Protein AF-A0A8H6YJ71-F1 (afdb_monomer)

Foldseek 3Di:
DFDDDPNDGDDPPVVVVPFLEEEPPPDDDPDQDPDQDGARQEYEDDDPCLQVVAPRVLVVLLSYLYQAYEYACQNRCVPPDLVVNQSSLQNHQAYEHEPNCPDDPCLLVVLQSVLSNNRHAHYEYEDCLPSLQSNVVRNVNHQAYEYEDCDDPDLVSLLVRPDLRAAYEHADPVRVVVLVVCVSVVHCHPVVVSNVVSVCLVVVVDPSSHRYDDPVPPDD

Structure (mmCIF, N/CA/C/O backbone):
data_AF-A0A8H6YJ71-F1
#
_entry.id   AF-A0A8H6YJ71-F1
#
loop_
_atom_site.group_PDB
_atom_site.id
_atom_site.type_symbol
_atom_site.label_atom_id
_atom_site.label_alt_id
_atom_site.label_comp_id
_atom_site.label_asym_id
_atom_site.label_entity_id
_atom_site.label_seq_id
_atom_site.pdbx_PDB_ins_code
_atom_site.Cartn_x
_atom_site.Cartn_y
_atom_site.Cartn_z
_atom_site.occupancy
_atom_site.B_iso_or_equiv
_atom_site.auth_seq_id
_atom_site.auth_comp_id
_atom_site.auth_asym_id
_atom_site.auth_atom_id
_atom_site.pdbx_PDB_model_num
ATOM 1 N N . MET A 1 1 ? 28.271 11.663 9.842 1.00 25.70 1 MET A N 1
ATOM 2 C CA . MET A 1 1 ? 28.088 12.860 8.997 1.00 25.70 1 MET A CA 1
ATOM 3 C C . MET A 1 1 ? 27.908 12.362 7.566 1.00 25.70 1 MET A C 1
ATOM 5 O O . MET A 1 1 ? 28.867 11.858 6.999 1.00 25.70 1 MET A O 1
ATOM 9 N N . LEU A 1 2 ? 26.671 12.328 7.059 1.00 27.52 2 LEU A N 1
ATOM 10 C CA . LEU A 1 2 ? 26.360 11.865 5.698 1.00 27.52 2 LEU A CA 1
ATOM 11 C C . LEU A 1 2 ? 26.712 12.990 4.715 1.00 27.52 2 LEU A C 1
ATOM 13 O O . LEU A 1 2 ? 26.262 14.117 4.909 1.00 27.52 2 LEU A O 1
ATOM 17 N N . GLN A 1 3 ? 27.534 12.711 3.701 1.00 23.78 3 GLN A N 1
ATOM 18 C CA . GLN A 1 3 ? 27.766 13.662 2.612 1.00 23.78 3 GLN A CA 1
ATOM 19 C C . GLN A 1 3 ? 26.580 13.613 1.646 1.00 23.78 3 GLN A C 1
ATOM 21 O O . GLN A 1 3 ? 26.236 12.557 1.117 1.00 23.78 3 GLN A O 1
ATOM 26 N N . LEU A 1 4 ? 25.962 14.771 1.429 1.00 26.05 4 LEU A N 1
ATOM 27 C CA . LEU A 1 4 ? 24.937 14.979 0.415 1.00 26.05 4 LEU A CA 1
ATOM 28 C C . LEU A 1 4 ? 25.633 15.428 -0.873 1.00 26.05 4 LEU A C 1
ATOM 30 O O . LEU A 1 4 ? 26.350 16.427 -0.862 1.00 26.05 4 LEU A O 1
ATOM 34 N N . SER A 1 5 ? 25.398 14.736 -1.988 1.00 28.61 5 SER A N 1
ATOM 35 C CA . SER A 1 5 ? 25.640 15.310 -3.316 1.00 28.61 5 SER A CA 1
ATOM 36 C C . SER A 1 5 ? 24.280 15.533 -3.969 1.00 28.61 5 SER A C 1
ATOM 38 O O . SER A 1 5 ? 23.509 14.584 -4.103 1.00 28.61 5 SER A O 1
ATOM 40 N N . ASN A 1 6 ? 23.967 16.777 -4.339 1.00 36.31 6 ASN A N 1
ATOM 41 C CA . ASN A 1 6 ? 22.684 17.184 -4.935 1.00 36.31 6 ASN A CA 1
ATOM 42 C C . ASN A 1 6 ? 21.438 16.934 -4.060 1.00 36.31 6 ASN A C 1
ATOM 44 O O . ASN A 1 6 ? 20.356 16.710 -4.590 1.00 36.31 6 ASN A O 1
ATOM 48 N N . GLY A 1 7 ? 21.578 16.959 -2.731 1.00 34.81 7 GLY A N 1
ATOM 49 C CA . GLY A 1 7 ? 20.443 16.799 -1.811 1.00 34.81 7 GLY A CA 1
ATOM 50 C C . GLY A 1 7 ? 19.934 15.364 -1.648 1.00 34.81 7 GLY A C 1
ATOM 51 O O . GLY A 1 7 ? 19.007 15.149 -0.880 1.00 34.81 7 GLY A O 1
ATOM 52 N N . VAL A 1 8 ? 20.558 14.375 -2.298 1.00 37.12 8 VAL A N 1
ATOM 53 C CA . VAL A 1 8 ? 20.204 12.958 -2.132 1.00 37.12 8 VAL A CA 1
ATOM 54 C C . VAL A 1 8 ? 21.264 12.265 -1.265 1.00 37.12 8 VAL A C 1
ATOM 56 O O . VAL A 1 8 ? 22.460 12.376 -1.566 1.00 37.12 8 VAL A O 1
ATOM 59 N N . PRO A 1 9 ? 20.876 11.560 -0.186 1.00 36.50 9 PRO A N 1
ATOM 60 C CA . PRO A 1 9 ? 21.818 10.796 0.618 1.00 36.50 9 PRO A CA 1
ATOM 61 C C . PRO A 1 9 ? 22.393 9.632 -0.196 1.00 36.50 9 PRO A C 1
ATOM 63 O O . PRO A 1 9 ? 21.675 8.727 -0.610 1.00 36.50 9 PRO A O 1
ATOM 66 N N . ILE A 1 10 ? 23.710 9.642 -0.414 1.00 43.19 10 ILE A N 1
ATOM 67 C CA . ILE A 1 10 ? 24.422 8.504 -1.003 1.00 43.19 10 ILE A CA 1
ATOM 68 C C . ILE A 1 10 ? 24.617 7.452 0.090 1.00 43.19 10 ILE A C 1
ATOM 70 O O . ILE A 1 10 ? 25.272 7.715 1.101 1.00 43.19 10 ILE A O 1
ATOM 74 N N . VAL A 1 11 ? 24.101 6.241 -0.129 1.00 44.03 11 VAL A N 1
ATOM 75 C CA . VAL A 1 11 ? 24.472 5.072 0.676 1.00 44.03 11 VAL A CA 1
ATOM 76 C C . VAL A 1 11 ? 25.889 4.640 0.263 1.00 44.03 11 VAL A C 1
ATOM 78 O O . VAL A 1 11 ? 26.107 4.335 -0.912 1.00 44.03 11 VAL A O 1
ATOM 81 N N . PRO A 1 12 ? 26.880 4.616 1.175 1.00 41.06 12 PRO A N 1
ATOM 82 C CA . PRO A 1 12 ? 28.236 4.189 0.842 1.00 41.06 12 PRO A CA 1
ATOM 83 C C . PRO A 1 12 ? 28.254 2.762 0.278 1.00 41.06 12 PRO A C 1
ATOM 85 O O . PRO A 1 12 ? 27.714 1.840 0.890 1.00 41.06 12 PRO A O 1
ATOM 88 N N . GLY A 1 13 ? 28.938 2.566 -0.854 1.00 41.22 13 GLY A N 1
ATOM 89 C CA . GLY A 1 13 ? 28.997 1.289 -1.583 1.00 41.22 13 GLY A CA 1
ATOM 90 C C . GLY A 1 13 ? 29.538 0.085 -0.794 1.00 41.22 13 GLY A C 1
ATOM 91 O O . GLY A 1 13 ? 29.354 -1.048 -1.226 1.00 41.22 13 GLY A O 1
ATOM 92 N N . ASN A 1 14 ? 30.135 0.300 0.383 1.00 37.16 14 ASN A N 1
ATOM 93 C CA . ASN A 1 14 ? 30.633 -0.768 1.257 1.00 37.16 14 ASN A CA 1
ATOM 94 C C . ASN A 1 14 ? 29.574 -1.362 2.210 1.00 37.16 14 ASN A C 1
ATOM 96 O O . ASN A 1 14 ? 29.889 -2.301 2.929 1.00 37.16 14 ASN A O 1
ATOM 100 N N . LEU A 1 15 ? 28.327 -0.870 2.218 1.00 41.62 15 LEU A N 1
ATOM 101 C CA . LEU A 1 15 ? 27.232 -1.468 3.009 1.00 41.62 15 LEU A CA 1
ATOM 102 C C . LEU A 1 15 ? 26.474 -2.586 2.264 1.00 41.62 15 LEU A C 1
ATOM 104 O O . LEU A 1 15 ? 25.680 -3.305 2.865 1.00 41.62 15 LEU A O 1
ATOM 108 N N . ALA A 1 16 ? 26.724 -2.774 0.965 1.00 46.72 16 ALA A N 1
ATOM 109 C CA . ALA A 1 16 ? 25.993 -3.725 0.120 1.00 46.72 16 ALA A CA 1
ATOM 110 C C . ALA A 1 16 ? 26.415 -5.203 0.292 1.00 46.72 16 ALA A C 1
ATOM 112 O O . ALA A 1 16 ? 25.777 -6.098 -0.271 1.00 46.72 16 ALA A O 1
ATOM 113 N N . SER A 1 17 ? 27.495 -5.498 1.026 1.00 44.03 17 SER A N 1
ATOM 114 C CA . SER A 1 17 ? 27.927 -6.885 1.261 1.00 44.03 17 SER A CA 1
ATOM 115 C C . SER A 1 17 ? 27.157 -7.581 2.385 1.00 44.03 17 SER A C 1
ATOM 117 O O . SER A 1 17 ? 27.069 -8.804 2.354 1.00 44.03 17 SER A O 1
ATOM 119 N N . GLU A 1 18 ? 26.559 -6.828 3.315 1.00 46.88 18 GLU A N 1
ATOM 120 C CA . GLU A 1 18 ? 25.754 -7.362 4.430 1.00 46.88 18 GLU A CA 1
ATOM 121 C C . GLU A 1 18 ? 24.272 -6.948 4.376 1.00 46.88 18 GLU A C 1
ATOM 123 O O . GLU A 1 18 ? 23.434 -7.547 5.048 1.00 46.88 18 GLU A O 1
ATOM 128 N N . ALA A 1 19 ? 23.910 -5.948 3.567 1.00 52.84 19 ALA A N 1
ATOM 129 C CA . ALA A 1 19 ? 22.540 -5.450 3.511 1.00 52.84 19 ALA A CA 1
ATOM 130 C C . ALA A 1 19 ? 21.646 -6.267 2.554 1.00 52.84 19 ALA A C 1
ATOM 132 O O . ALA A 1 19 ? 21.927 -6.379 1.360 1.00 52.84 19 ALA A O 1
ATOM 133 N N . ASN A 1 20 ? 20.497 -6.747 3.051 1.00 62.25 20 ASN A N 1
ATOM 134 C CA . ASN A 1 20 ? 19.394 -7.332 2.262 1.00 62.25 20 ASN A CA 1
ATOM 135 C C . ASN A 1 20 ? 18.592 -6.253 1.504 1.00 62.25 20 ASN A C 1
ATOM 137 O O . ASN A 1 20 ? 17.359 -6.279 1.467 1.00 62.25 20 ASN A O 1
ATOM 141 N N . PHE A 1 21 ? 19.279 -5.264 0.945 1.00 64.75 21 PHE A N 1
ATOM 142 C CA . PHE A 1 21 ? 18.681 -4.048 0.418 1.00 64.75 21 PHE A CA 1
ATOM 143 C C . PHE A 1 21 ? 19.318 -3.655 -0.919 1.00 64.75 21 PHE A C 1
ATOM 145 O O . PHE A 1 21 ? 20.537 -3.731 -1.077 1.00 64.75 21 PHE A O 1
ATOM 152 N N . LEU A 1 22 ? 18.484 -3.239 -1.875 1.00 69.12 22 LEU A N 1
ATOM 153 C CA . LEU A 1 22 ? 18.913 -2.749 -3.181 1.00 69.12 22 LEU A CA 1
ATOM 154 C C . LEU A 1 22 ? 18.252 -1.397 -3.478 1.00 69.12 22 LEU A C 1
ATOM 156 O O . LEU A 1 22 ? 17.044 -1.329 -3.715 1.00 69.12 22 LEU A O 1
ATOM 160 N N . ASP A 1 23 ? 19.064 -0.340 -3.506 1.00 67.25 23 ASP A N 1
ATOM 161 C CA . ASP A 1 23 ? 18.662 0.982 -3.991 1.00 67.25 23 ASP A CA 1
ATOM 162 C C . ASP A 1 23 ? 19.048 1.143 -5.460 1.00 67.25 23 ASP A C 1
ATOM 164 O O . ASP A 1 23 ? 20.226 1.029 -5.814 1.00 67.25 23 ASP A O 1
ATOM 168 N N . LEU A 1 24 ? 18.068 1.420 -6.317 1.00 65.38 24 LEU A N 1
ATOM 169 C CA . LEU A 1 24 ? 18.280 1.696 -7.734 1.00 65.38 24 LEU A CA 1
ATOM 170 C C . LEU A 1 24 ? 18.077 3.182 -8.061 1.00 65.38 24 LEU A C 1
ATOM 172 O O . LEU A 1 24 ? 17.526 3.527 -9.106 1.00 65.38 24 LEU A O 1
ATOM 176 N N . HIS A 1 25 ? 18.540 4.085 -7.196 1.00 59.94 25 HIS A N 1
ATOM 177 C CA . HIS A 1 25 ? 18.576 5.513 -7.496 1.00 59.94 25 HIS A CA 1
ATOM 178 C C . HIS A 1 25 ? 19.712 5.862 -8.484 1.00 59.94 25 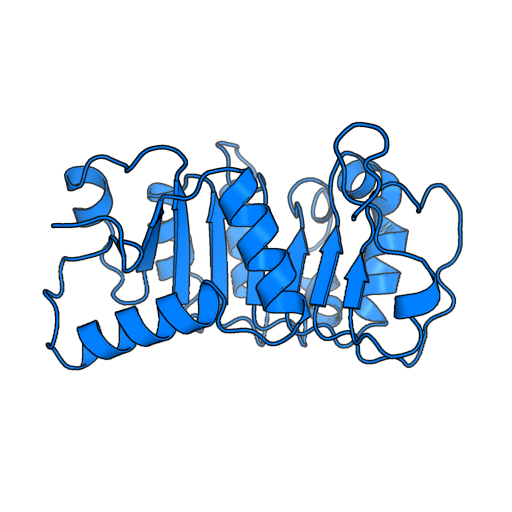HIS A C 1
ATOM 180 O O . HIS A 1 25 ? 20.895 5.689 -8.200 1.00 59.94 25 HIS A O 1
ATOM 186 N N . GLY A 1 26 ? 19.374 6.372 -9.674 1.00 47.44 26 GLY A N 1
ATOM 187 C CA . GLY A 1 26 ? 20.320 7.040 -10.590 1.00 47.44 26 GLY A CA 1
ATOM 188 C C . GLY A 1 26 ? 21.401 6.184 -11.283 1.00 47.44 26 GLY A C 1
ATOM 189 O O . GLY A 1 26 ? 22.054 6.683 -12.196 1.00 47.44 26 GLY A O 1
ATOM 190 N N . ALA A 1 27 ? 21.602 4.915 -10.911 1.00 42.59 27 ALA A N 1
ATOM 191 C CA . ALA A 1 27 ? 22.814 4.160 -11.268 1.00 42.59 27 ALA A CA 1
ATOM 192 C C . ALA A 1 27 ? 22.719 3.226 -12.499 1.00 42.59 27 ALA A C 1
ATOM 194 O O . ALA A 1 27 ? 23.729 2.642 -12.896 1.00 42.59 27 ALA A O 1
ATOM 195 N N . LEU A 1 28 ? 21.545 3.052 -13.121 1.00 45.06 28 LEU A N 1
ATOM 196 C CA . LEU A 1 28 ? 21.299 1.937 -14.058 1.00 45.06 28 LEU A CA 1
ATOM 197 C C . LEU A 1 28 ? 21.118 2.303 -15.538 1.00 45.06 28 LEU A C 1
ATOM 199 O O . LEU A 1 28 ? 20.448 1.583 -16.279 1.00 45.06 28 LEU A O 1
ATOM 203 N N . TYR A 1 29 ? 21.773 3.350 -16.033 1.00 40.72 29 TYR A N 1
ATOM 204 C CA . TYR A 1 29 ? 21.935 3.461 -17.485 1.00 40.72 29 TYR A CA 1
ATOM 205 C C . TYR A 1 29 ? 22.975 2.436 -17.976 1.00 40.72 29 TYR A C 1
ATOM 207 O O . TYR A 1 29 ? 24.181 2.652 -17.888 1.00 40.72 29 TYR A O 1
ATOM 215 N N . GLY A 1 30 ? 22.497 1.293 -18.483 1.00 38.44 30 GLY A N 1
ATOM 216 C CA . GLY A 1 30 ? 23.279 0.374 -19.323 1.00 38.44 30 GLY A CA 1
ATOM 217 C C . GLY A 1 30 ? 24.183 -0.646 -18.617 1.00 38.44 30 GLY A C 1
ATOM 218 O O . GLY A 1 30 ? 25.009 -1.267 -19.283 1.00 38.44 30 GLY A O 1
ATOM 219 N N . ARG A 1 31 ? 24.053 -0.866 -17.301 1.00 45.03 31 ARG A N 1
ATOM 220 C CA . ARG A 1 31 ? 24.837 -1.887 -16.575 1.00 45.03 31 ARG A CA 1
ATOM 221 C C . ARG A 1 31 ? 23.980 -3.105 -16.218 1.00 45.03 31 ARG A C 1
ATOM 223 O O . ARG A 1 31 ? 22.909 -2.960 -15.638 1.00 45.03 31 ARG A O 1
ATOM 230 N N . LYS A 1 32 ? 24.464 -4.311 -16.550 1.00 45.75 32 LYS A N 1
ATOM 231 C CA . LYS A 1 32 ? 23.885 -5.578 -16.069 1.00 45.75 32 LYS A CA 1
ATOM 232 C C . LYS A 1 32 ? 24.065 -5.663 -14.552 1.00 45.75 32 LYS A C 1
ATOM 234 O O . LYS A 1 32 ? 25.160 -5.404 -14.062 1.00 45.75 32 LYS A O 1
ATOM 239 N N . ILE A 1 33 ? 23.012 -6.041 -13.833 1.00 51.06 33 ILE A N 1
ATOM 240 C CA . ILE A 1 33 ? 23.046 -6.265 -12.383 1.00 51.06 33 ILE A CA 1
ATOM 241 C C . ILE A 1 33 ? 23.472 -7.726 -12.141 1.00 51.06 33 ILE A C 1
ATOM 243 O O . ILE A 1 33 ? 22.719 -8.627 -12.509 1.00 51.06 33 ILE A O 1
ATOM 247 N N . PRO A 1 34 ? 24.658 -8.006 -11.570 1.00 47.44 34 PRO A N 1
ATOM 248 C CA . PRO A 1 34 ? 25.196 -9.363 -11.463 1.00 47.44 34 PRO A CA 1
ATOM 249 C C . PRO A 1 34 ? 24.751 -10.072 -10.168 1.00 47.44 34 PRO A C 1
ATOM 251 O O . PRO A 1 34 ? 25.584 -10.608 -9.442 1.00 47.44 34 PRO A O 1
ATOM 254 N N . TYR A 1 35 ? 23.454 -10.062 -9.838 1.00 54.38 35 TYR A N 1
ATOM 255 C CA . TYR A 1 35 ? 22.949 -10.670 -8.596 1.00 54.38 35 TYR A CA 1
ATOM 256 C C . TYR A 1 35 ? 21.824 -11.667 -8.887 1.00 54.38 35 TYR A C 1
ATOM 258 O O . TYR A 1 35 ? 20.655 -11.299 -8.855 1.00 54.38 35 TYR A O 1
ATOM 266 N N . THR A 1 36 ? 22.170 -12.924 -9.175 1.00 50.75 36 THR A N 1
ATOM 267 C CA . THR A 1 36 ? 21.183 -13.972 -9.498 1.00 50.75 36 THR A CA 1
ATOM 268 C C . THR A 1 36 ? 20.716 -14.816 -8.312 1.00 50.75 36 THR A C 1
ATOM 270 O O . THR A 1 36 ? 19.767 -15.563 -8.480 1.00 50.75 36 THR A O 1
ATOM 273 N N . ASP A 1 37 ? 21.284 -14.670 -7.108 1.00 55.47 37 ASP A N 1
ATOM 274 C CA . ASP A 1 37 ? 20.960 -15.578 -5.985 1.00 55.47 37 ASP A CA 1
ATOM 275 C C . ASP A 1 37 ? 20.785 -14.881 -4.621 1.00 55.47 37 ASP A C 1
ATOM 277 O O . ASP A 1 37 ? 20.742 -15.533 -3.576 1.00 55.47 37 ASP A O 1
ATOM 281 N N . ARG A 1 38 ? 20.689 -13.543 -4.586 1.00 59.44 38 ARG A N 1
ATOM 282 C CA . ARG A 1 38 ? 20.548 -12.792 -3.324 1.00 59.44 38 ARG A CA 1
ATOM 283 C C . ARG A 1 38 ? 19.082 -12.550 -2.961 1.00 59.44 38 ARG A C 1
ATOM 285 O O . ARG A 1 38 ? 18.287 -12.077 -3.772 1.00 59.44 38 ARG A O 1
ATOM 292 N N . ILE A 1 39 ? 18.740 -12.821 -1.701 1.00 61.34 39 ILE A N 1
ATOM 293 C CA . ILE A 1 39 ? 17.445 -12.464 -1.115 1.00 61.34 39 ILE A CA 1
ATOM 294 C C . ILE A 1 39 ? 17.526 -11.001 -0.683 1.00 61.34 39 ILE A C 1
ATOM 296 O O . ILE A 1 39 ? 17.944 -10.685 0.425 1.00 61.34 39 ILE A O 1
ATOM 300 N N . PHE A 1 40 ? 17.143 -10.093 -1.573 1.00 65.44 40 PHE A N 1
ATOM 301 C CA . PHE A 1 40 ? 16.857 -8.724 -1.162 1.00 65.44 40 PHE A CA 1
ATOM 302 C C . PHE A 1 40 ? 15.500 -8.711 -0.463 1.00 65.44 40 PHE A C 1
ATOM 304 O O . PHE A 1 40 ? 14.532 -9.250 -0.986 1.00 65.44 40 PHE A O 1
ATOM 311 N N . THR A 1 41 ? 15.418 -8.119 0.722 1.00 70.81 41 THR A N 1
ATOM 312 C CA . THR A 1 41 ? 14.160 -7.954 1.459 1.00 70.81 41 THR A CA 1
ATOM 313 C C . THR A 1 41 ? 13.411 -6.723 0.965 1.00 70.81 41 THR A C 1
ATOM 315 O O . THR A 1 41 ? 12.184 -6.762 0.869 1.00 70.81 41 THR A O 1
ATOM 318 N N . VAL A 1 42 ? 14.147 -5.660 0.623 1.00 74.88 42 VAL A N 1
ATOM 319 C CA . VAL A 1 42 ? 13.602 -4.370 0.191 1.00 74.88 42 VAL A CA 1
ATOM 320 C C . VAL A 1 42 ? 14.303 -3.917 -1.093 1.00 74.88 42 VAL A C 1
ATOM 322 O O . VAL A 1 42 ? 15.534 -3.883 -1.146 1.00 74.88 42 VAL A O 1
ATOM 325 N N . ILE A 1 43 ? 13.523 -3.571 -2.118 1.00 77.94 43 ILE A N 1
ATOM 326 C CA . ILE A 1 43 ? 14.015 -2.961 -3.360 1.00 77.94 43 ILE A CA 1
ATOM 327 C C . ILE A 1 43 ? 13.299 -1.636 -3.574 1.00 77.94 43 ILE A C 1
ATOM 329 O O . ILE A 1 43 ? 12.078 -1.564 -3.421 1.00 77.94 43 ILE A O 1
ATOM 333 N N . THR A 1 44 ? 14.054 -0.620 -3.981 1.00 70.94 44 THR A N 1
ATOM 334 C CA . THR A 1 44 ? 13.486 0.684 -4.308 1.00 70.94 44 THR A CA 1
ATOM 335 C C . THR A 1 44 ? 13.923 1.168 -5.682 1.00 70.94 44 THR A C 1
ATOM 337 O O . THR A 1 44 ? 15.106 1.123 -6.022 1.00 70.94 44 THR A O 1
ATOM 340 N N . VAL A 1 45 ? 12.956 1.637 -6.472 1.00 71.81 45 VAL A N 1
ATOM 341 C CA . VAL A 1 45 ? 13.160 2.135 -7.835 1.00 71.81 45 VAL A CA 1
ATOM 342 C C . VAL A 1 45 ? 12.530 3.520 -7.972 1.00 71.81 45 VAL A C 1
ATOM 344 O O . VAL A 1 45 ? 11.312 3.643 -8.072 1.00 71.81 45 VAL A O 1
ATOM 347 N N . TYR A 1 46 ? 13.367 4.559 -8.032 1.00 66.12 46 TYR A N 1
ATOM 348 C CA . TYR A 1 46 ? 12.917 5.949 -8.153 1.00 66.12 46 TYR A CA 1
ATOM 349 C C . TYR A 1 46 ? 13.169 6.564 -9.539 1.00 66.12 46 TYR A C 1
ATOM 351 O O . TYR A 1 46 ? 14.156 6.279 -10.225 1.00 66.12 46 TYR A O 1
ATOM 359 N N . GLY A 1 47 ? 12.299 7.514 -9.897 1.00 59.06 47 GLY A N 1
ATOM 360 C CA . GLY A 1 47 ? 12.525 8.512 -10.944 1.00 59.06 47 GLY A CA 1
ATOM 361 C C . GLY A 1 47 ? 12.297 8.042 -12.385 1.00 59.06 47 GLY A C 1
ATOM 362 O O . GLY A 1 47 ? 11.735 6.982 -12.656 1.00 59.06 47 GLY A O 1
ATOM 363 N N . ARG A 1 48 ? 12.777 8.849 -13.350 1.00 57.16 48 ARG A N 1
ATOM 364 C CA . ARG A 1 48 ? 12.639 8.605 -14.807 1.00 57.16 48 ARG A CA 1
ATOM 365 C C . ARG A 1 48 ? 13.195 7.250 -15.275 1.00 57.16 48 ARG A C 1
ATOM 367 O O . ARG A 1 48 ? 12.881 6.824 -16.382 1.00 57.16 48 ARG A O 1
ATOM 374 N N . LEU A 1 49 ? 13.999 6.579 -14.447 1.00 55.28 49 LEU A N 1
ATOM 375 C CA . LEU A 1 49 ? 14.545 5.249 -14.714 1.00 55.28 49 LEU A CA 1
ATOM 376 C C . LEU A 1 49 ? 13.453 4.182 -14.852 1.00 55.28 49 LEU A C 1
ATOM 378 O O . LEU A 1 49 ? 13.575 3.327 -15.722 1.00 55.28 49 LEU A O 1
ATOM 382 N N . ALA A 1 50 ? 12.359 4.255 -14.086 1.00 56.75 50 ALA A N 1
ATOM 383 C CA . ALA A 1 50 ? 11.252 3.302 -14.224 1.00 56.75 50 ALA A CA 1
ATOM 384 C C . ALA A 1 50 ? 10.584 3.377 -15.611 1.00 56.75 50 ALA A C 1
ATOM 386 O O . ALA A 1 50 ? 10.099 2.375 -16.130 1.00 56.75 50 ALA A O 1
ATOM 387 N N . GLN A 1 51 ? 10.599 4.556 -16.242 1.00 59.47 51 GLN A N 1
ATOM 388 C CA . GLN A 1 51 ? 9.997 4.776 -17.559 1.00 59.47 51 GLN A CA 1
ATOM 389 C C . GLN A 1 51 ? 10.912 4.339 -18.714 1.00 59.47 51 GLN A C 1
ATOM 391 O O . GLN A 1 51 ? 10.409 3.989 -19.779 1.00 59.47 51 GLN A O 1
ATOM 396 N N . SER A 1 52 ? 12.238 4.358 -18.529 1.00 56.53 52 SER A N 1
ATOM 397 C CA . SER A 1 52 ? 13.215 4.068 -19.591 1.00 56.53 52 SER A CA 1
ATOM 398 C C . SER A 1 52 ? 13.897 2.702 -19.481 1.00 56.53 52 SER A C 1
ATOM 400 O O . SER A 1 52 ? 14.366 2.179 -20.489 1.00 56.53 52 SER A O 1
ATOM 402 N N . ALA A 1 53 ? 13.941 2.089 -18.297 1.00 59.16 53 ALA A N 1
ATOM 403 C CA . ALA A 1 53 ? 14.663 0.835 -18.061 1.00 59.16 53 ALA A CA 1
ATOM 404 C C . ALA A 1 53 ? 13.786 -0.435 -18.152 1.00 59.16 53 ALA A C 1
ATOM 406 O O . ALA A 1 53 ? 14.259 -1.525 -17.817 1.00 59.16 53 ALA A O 1
ATOM 407 N N . GLY A 1 54 ? 12.538 -0.290 -18.627 1.00 64.75 54 GLY A N 1
ATOM 408 C CA . GLY A 1 54 ? 11.434 -1.267 -18.618 1.00 64.75 54 GLY A CA 1
ATOM 409 C C . GLY A 1 54 ? 11.829 -2.747 -18.481 1.00 64.75 54 GLY A C 1
ATOM 410 O O . GLY A 1 54 ? 11.698 -3.294 -17.386 1.00 64.75 54 GLY A O 1
ATOM 411 N N . PRO A 1 55 ? 12.347 -3.419 -19.528 1.00 69.94 55 PRO A N 1
ATOM 412 C CA . PRO A 1 55 ? 12.600 -4.865 -19.472 1.00 69.94 55 PRO A CA 1
ATOM 413 C C . PRO A 1 55 ? 13.715 -5.284 -18.503 1.00 69.94 55 PRO A C 1
ATOM 415 O O . PRO A 1 55 ? 13.659 -6.365 -17.920 1.00 69.94 55 PRO A O 1
ATOM 418 N N . GLY A 1 56 ? 14.740 -4.445 -18.323 1.00 75.81 56 GLY A N 1
ATOM 419 C CA . GLY A 1 56 ? 15.903 -4.774 -17.495 1.00 75.81 56 GLY A CA 1
ATOM 420 C C . GLY A 1 56 ? 15.584 -4.763 -16.002 1.00 75.81 56 GLY A C 1
ATOM 421 O O . GLY A 1 56 ? 16.011 -5.660 -15.276 1.00 75.81 56 GLY A O 1
ATOM 422 N N . ILE A 1 57 ? 14.792 -3.783 -15.552 1.00 77.06 57 ILE A N 1
ATOM 423 C CA . ILE A 1 57 ? 14.335 -3.712 -14.157 1.00 77.06 57 ILE A CA 1
ATOM 424 C C . ILE A 1 57 ? 13.410 -4.882 -13.843 1.00 77.06 57 ILE A C 1
ATOM 426 O O . ILE A 1 57 ? 13.557 -5.506 -12.800 1.00 77.06 57 ILE A O 1
ATOM 430 N N . LEU A 1 58 ? 12.501 -5.225 -14.753 1.00 78.94 58 LEU A N 1
ATOM 431 C CA . LEU A 1 58 ? 11.589 -6.354 -14.579 1.00 78.94 58 LEU A CA 1
ATOM 432 C C . LEU A 1 58 ? 12.327 -7.685 -14.461 1.00 78.94 58 LEU A C 1
ATOM 434 O O . LEU A 1 58 ? 12.069 -8.449 -13.534 1.00 78.94 58 LEU A O 1
ATOM 438 N N . ALA A 1 59 ? 13.302 -7.927 -15.339 1.00 79.25 59 ALA A N 1
ATOM 439 C CA . ALA A 1 59 ? 14.150 -9.109 -15.247 1.00 79.25 59 ALA A CA 1
ATOM 440 C C . ALA A 1 59 ? 14.915 -9.160 -13.913 1.00 79.25 59 ALA A C 1
ATOM 442 O O . ALA A 1 59 ? 14.993 -10.218 -13.292 1.00 79.25 59 ALA A O 1
ATOM 443 N N . ALA A 1 60 ? 15.436 -8.020 -13.446 1.00 79.00 60 ALA A N 1
ATOM 444 C CA . ALA A 1 60 ? 16.105 -7.938 -12.152 1.00 79.00 60 ALA A CA 1
ATOM 445 C C . ALA A 1 60 ? 15.141 -8.228 -10.992 1.00 79.00 60 ALA A C 1
ATOM 447 O O . ALA A 1 60 ? 15.464 -9.043 -10.136 1.00 79.00 60 ALA A O 1
ATOM 448 N N . LEU A 1 61 ? 13.945 -7.630 -10.992 1.00 80.62 61 LEU A N 1
ATOM 449 C CA . LEU A 1 61 ? 12.908 -7.881 -9.988 1.00 80.62 61 LEU A CA 1
ATOM 450 C C . LEU A 1 61 ? 12.507 -9.358 -9.957 1.00 80.62 61 LEU A C 1
ATOM 452 O O . LEU A 1 61 ? 12.492 -9.945 -8.879 1.00 80.62 61 LEU A O 1
ATOM 456 N N . GLY A 1 62 ? 12.274 -9.976 -11.119 1.00 82.94 62 GLY A N 1
ATOM 457 C CA . GLY A 1 62 ? 11.928 -11.395 -11.226 1.00 82.94 62 GLY A CA 1
ATOM 458 C C . GLY A 1 62 ? 13.045 -12.356 -10.814 1.00 82.94 62 GLY A C 1
ATOM 459 O O . GLY A 1 62 ? 12.759 -13.476 -10.399 1.00 82.94 62 GLY A O 1
ATOM 460 N N . ALA A 1 63 ? 14.305 -11.925 -10.887 1.00 83.62 63 ALA A N 1
ATOM 461 C CA . ALA A 1 63 ? 15.441 -12.673 -10.353 1.00 83.62 63 ALA A CA 1
ATOM 462 C C . ALA A 1 63 ? 15.587 -12.523 -8.827 1.00 83.62 63 ALA A C 1
ATOM 464 O O . ALA A 1 63 ? 16.322 -13.282 -8.197 1.00 83.62 63 ALA A O 1
ATOM 465 N N . THR A 1 64 ? 14.898 -11.557 -8.213 1.00 81.62 64 THR A N 1
ATOM 466 C CA . THR A 1 64 ? 14.940 -11.342 -6.764 1.00 81.62 64 THR A CA 1
ATOM 467 C C . THR A 1 64 ? 13.810 -12.077 -6.042 1.00 81.62 64 THR A C 1
ATOM 469 O O . THR A 1 64 ? 12.784 -12.433 -6.615 1.00 81.62 64 THR A O 1
ATOM 472 N N . ARG A 1 65 ? 13.971 -12.257 -4.727 1.00 87.12 65 ARG A N 1
ATOM 473 C CA . ARG A 1 65 ? 12.891 -12.674 -3.814 1.00 87.12 65 ARG A CA 1
ATOM 474 C C . ARG A 1 65 ? 12.433 -11.518 -2.925 1.00 87.12 65 ARG A C 1
ATOM 476 O O . ARG A 1 65 ? 12.234 -11.702 -1.724 1.00 87.12 65 ARG A O 1
ATOM 483 N N . ALA A 1 66 ? 12.308 -10.330 -3.518 1.00 86.81 66 ALA A N 1
ATOM 484 C CA . ALA A 1 66 ? 11.882 -9.129 -2.814 1.00 86.81 66 ALA A CA 1
ATOM 485 C C . ALA A 1 66 ? 10.522 -9.319 -2.145 1.00 86.81 66 ALA A C 1
ATOM 487 O O . ALA A 1 66 ? 9.550 -9.714 -2.785 1.00 86.81 66 ALA A O 1
ATOM 488 N N . ARG A 1 67 ? 10.463 -9.013 -0.844 1.00 90.88 67 ARG A N 1
ATOM 489 C CA . ARG A 1 67 ? 9.211 -9.009 -0.074 1.00 90.88 67 ARG A CA 1
ATOM 490 C C . ARG A 1 67 ? 8.593 -7.631 0.016 1.00 90.88 67 ARG A C 1
ATOM 492 O O . ARG A 1 67 ? 7.371 -7.532 0.112 1.00 90.88 67 ARG A O 1
ATOM 499 N N . ARG A 1 68 ? 9.426 -6.595 0.016 1.00 90.62 68 ARG A N 1
ATOM 500 C CA . ARG A 1 68 ? 9.015 -5.201 0.061 1.00 90.62 68 ARG A CA 1
ATOM 501 C C . ARG A 1 68 ? 9.547 -4.490 -1.161 1.00 90.62 68 ARG A C 1
ATOM 503 O O . ARG A 1 68 ? 10.718 -4.637 -1.517 1.00 90.62 68 ARG A O 1
ATOM 510 N N . LEU A 1 69 ? 8.677 -3.728 -1.790 1.00 89.75 69 LEU A N 1
ATOM 511 C CA . LEU A 1 69 ? 8.986 -3.071 -3.034 1.00 89.75 69 LEU A CA 1
ATOM 512 C C . LEU A 1 69 ? 8.423 -1.654 -3.007 1.00 89.75 69 LEU A C 1
ATOM 514 O O . LEU A 1 69 ? 7.261 -1.457 -2.669 1.00 89.75 69 LEU A O 1
ATOM 518 N N . ASN A 1 70 ? 9.254 -0.684 -3.365 1.00 87.06 70 ASN A N 1
ATOM 519 C CA . ASN A 1 70 ? 8.857 0.706 -3.531 1.00 87.06 70 ASN A CA 1
ATOM 520 C C . ASN A 1 70 ? 9.182 1.130 -4.965 1.00 87.06 70 ASN A C 1
ATOM 522 O O . ASN A 1 70 ? 10.348 1.107 -5.368 1.00 87.06 70 ASN A O 1
ATOM 526 N N . LEU A 1 71 ? 8.155 1.432 -5.760 1.00 84.12 71 LEU A N 1
ATOM 527 C CA . LEU A 1 71 ? 8.348 1.875 -7.136 1.00 84.12 71 LEU A CA 1
ATOM 528 C C . LEU A 1 71 ? 7.177 2.680 -7.690 1.00 84.12 71 LEU A C 1
ATOM 530 O O . LEU A 1 71 ? 6.033 2.530 -7.262 1.00 84.12 71 LEU A O 1
ATOM 534 N N . ASP A 1 72 ? 7.466 3.413 -8.765 1.00 80.12 72 ASP A N 1
ATOM 535 C CA . ASP A 1 72 ? 6.441 3.881 -9.692 1.00 80.12 72 ASP A CA 1
ATOM 536 C C . ASP A 1 72 ? 6.091 2.784 -10.721 1.00 80.12 72 ASP A C 1
ATOM 538 O O . ASP A 1 72 ? 6.830 2.525 -11.678 1.00 80.12 72 ASP A O 1
ATOM 542 N N . LEU A 1 73 ? 4.932 2.142 -10.548 1.00 77.50 73 LEU A N 1
ATOM 543 C CA . LEU A 1 73 ? 4.421 1.121 -11.468 1.00 77.50 73 LEU A CA 1
ATOM 544 C C . LEU A 1 73 ? 3.870 1.689 -12.782 1.00 77.50 73 LEU A C 1
ATOM 546 O O . LEU A 1 73 ? 3.750 0.947 -13.757 1.00 77.50 73 LEU A O 1
ATOM 550 N N . LYS A 1 74 ? 3.530 2.981 -12.862 1.00 73.31 74 LYS A N 1
ATOM 551 C CA . LYS A 1 74 ? 2.846 3.544 -14.039 1.00 73.31 74 LYS A CA 1
ATOM 552 C C . LYS A 1 74 ? 3.700 3.446 -15.302 1.00 73.31 74 LYS A C 1
ATOM 554 O O . LYS A 1 74 ? 3.180 3.136 -16.375 1.00 73.31 74 LYS A O 1
ATOM 559 N N . GLY A 1 75 ? 5.002 3.701 -15.173 1.00 72.31 75 GLY A N 1
ATOM 560 C CA . GLY A 1 75 ? 5.965 3.523 -16.262 1.00 72.31 75 GLY A CA 1
ATOM 561 C C . GLY A 1 75 ? 6.233 2.053 -16.575 1.00 72.31 75 GLY A C 1
ATOM 562 O O . GLY A 1 75 ? 6.314 1.681 -17.743 1.00 72.31 75 GLY A O 1
ATOM 563 N N . LEU A 1 76 ? 6.306 1.222 -15.533 1.00 75.00 76 LEU A N 1
ATOM 564 C CA . LEU A 1 76 ? 6.714 -0.174 -15.640 1.00 75.00 76 LEU A CA 1
ATOM 565 C C . LEU A 1 76 ? 5.654 -1.061 -16.302 1.00 75.00 76 LEU A C 1
ATOM 567 O O . LEU A 1 76 ? 5.987 -1.925 -17.104 1.00 75.00 76 LEU A O 1
ATOM 571 N N . LEU A 1 77 ? 4.376 -0.838 -15.984 1.00 77.62 77 LEU A N 1
ATOM 572 C CA . LEU A 1 77 ? 3.276 -1.690 -16.451 1.00 77.62 77 LEU A CA 1
ATOM 573 C C . LEU A 1 77 ? 2.711 -1.275 -17.814 1.00 77.62 77 LEU A C 1
ATOM 575 O O . LEU A 1 77 ? 1.784 -1.905 -18.332 1.00 77.62 77 LEU A O 1
ATOM 579 N N . LYS A 1 78 ? 3.216 -0.189 -18.405 1.00 76.44 78 LYS A N 1
ATOM 580 C CA . LYS A 1 78 ? 2.666 0.346 -19.649 1.00 76.44 78 LYS A CA 1
ATOM 581 C C . LYS A 1 78 ? 2.872 -0.647 -20.796 1.00 76.44 78 LYS A C 1
ATOM 583 O O . LYS A 1 78 ? 3.992 -0.879 -21.234 1.00 76.44 78 LYS A O 1
ATOM 588 N N . GLY A 1 79 ? 1.765 -1.173 -21.324 1.00 76.19 79 GLY A N 1
ATOM 589 C CA . GLY A 1 79 ? 1.773 -2.101 -22.460 1.00 76.19 79 GLY A CA 1
ATOM 590 C C . GLY A 1 79 ? 2.119 -3.545 -22.096 1.00 76.19 79 GLY A C 1
ATOM 591 O O . GLY A 1 79 ? 2.317 -4.350 -23.000 1.00 76.19 79 GLY A O 1
ATOM 592 N N . MET A 1 80 ? 2.183 -3.877 -20.804 1.00 77.50 80 MET A N 1
ATOM 593 C CA . MET A 1 80 ? 2.409 -5.246 -20.352 1.00 77.50 80 MET A CA 1
ATOM 594 C C . MET A 1 80 ? 1.100 -5.977 -20.080 1.00 77.50 80 MET A C 1
ATOM 596 O O . MET A 1 80 ? 0.169 -5.419 -19.497 1.00 77.50 80 MET A O 1
ATOM 600 N N . ASP A 1 81 ? 1.061 -7.249 -20.470 1.00 82.38 81 ASP A N 1
ATOM 601 C CA . ASP A 1 81 ? -0.027 -8.159 -20.128 1.00 82.38 81 ASP A CA 1
ATOM 602 C C . ASP A 1 81 ? 0.003 -8.480 -18.619 1.00 82.38 81 ASP A C 1
ATOM 604 O O . ASP A 1 81 ? 1.053 -8.903 -18.121 1.00 82.38 81 ASP A O 1
ATOM 608 N N . PRO A 1 82 ? -1.111 -8.316 -17.879 1.00 76.69 82 PRO A N 1
ATOM 609 C CA . PRO A 1 82 ? -1.180 -8.653 -16.459 1.00 76.69 82 PRO A CA 1
ATOM 610 C C . PRO A 1 82 ? -0.668 -10.038 -16.083 1.00 76.69 82 PRO A C 1
ATOM 612 O O . PRO A 1 82 ? -0.006 -10.187 -15.054 1.00 76.69 82 PRO A O 1
ATOM 615 N N . GLN A 1 83 ? -0.910 -11.050 -16.916 1.00 78.44 83 GLN A N 1
ATOM 616 C CA . GLN A 1 83 ? -0.471 -12.407 -16.590 1.00 78.44 83 GLN A CA 1
ATOM 617 C C . GLN A 1 83 ? 1.050 -12.569 -16.671 1.00 78.44 83 GLN A C 1
ATOM 619 O O . GLN A 1 83 ? 1.633 -13.327 -15.895 1.00 78.44 83 GLN A O 1
ATOM 624 N N . SER A 1 84 ? 1.710 -11.801 -17.540 1.00 81.94 84 SER A N 1
ATOM 625 C CA . SER A 1 84 ? 3.171 -11.822 -17.684 1.00 81.94 84 SER A CA 1
ATOM 626 C C . SER A 1 84 ? 3.921 -11.288 -16.455 1.00 81.94 84 SER A C 1
ATOM 628 O O . SER A 1 84 ? 5.092 -11.609 -16.257 1.00 81.94 84 SER A O 1
ATOM 630 N N . LEU A 1 85 ? 3.255 -10.501 -15.604 1.00 76.38 85 LEU A N 1
ATOM 631 C CA . LEU A 1 85 ? 3.868 -9.832 -14.454 1.00 76.38 85 LEU A CA 1
ATOM 632 C C . LEU A 1 85 ? 3.847 -10.678 -13.179 1.00 76.38 85 LEU A C 1
ATOM 634 O O . LEU A 1 85 ? 4.711 -10.518 -12.317 1.00 76.38 85 LEU A O 1
ATOM 638 N N . HIS A 1 86 ? 2.890 -11.600 -13.068 1.00 74.88 86 HIS A N 1
ATOM 639 C CA . HIS A 1 86 ? 2.655 -12.394 -11.862 1.00 74.88 86 HIS A CA 1
ATOM 640 C C . HIS A 1 86 ? 3.914 -13.108 -11.323 1.00 74.88 86 HIS A C 1
ATOM 642 O O . HIS A 1 86 ? 4.164 -13.031 -10.113 1.00 74.88 86 HIS A O 1
ATOM 648 N N . PRO A 1 87 ? 4.759 -13.757 -12.155 1.00 83.50 87 PRO A N 1
ATOM 649 C CA . PRO A 1 87 ? 5.959 -14.428 -11.653 1.00 83.50 87 PRO A CA 1
ATOM 650 C C . PRO A 1 87 ? 6.943 -13.475 -10.961 1.00 83.50 87 PRO A C 1
ATOM 652 O O . PRO A 1 87 ? 7.569 -13.852 -9.975 1.00 83.50 87 PRO A O 1
ATOM 655 N N . MET A 1 88 ? 7.042 -12.225 -11.425 1.00 84.19 88 MET A N 1
ATOM 656 C CA . MET A 1 88 ? 8.022 -11.256 -10.918 1.00 84.19 88 MET A CA 1
ATOM 657 C C . MET A 1 88 ? 7.649 -10.678 -9.553 1.00 84.19 88 MET A C 1
ATOM 659 O O . MET A 1 88 ? 8.520 -10.249 -8.803 1.00 84.19 88 MET A O 1
ATOM 663 N N . PHE A 1 89 ? 6.361 -10.702 -9.211 1.00 88.19 89 PHE A N 1
ATOM 664 C CA . PHE A 1 89 ? 5.845 -10.171 -7.949 1.00 88.19 89 PHE A CA 1
ATOM 665 C C . PHE A 1 89 ? 5.342 -11.266 -7.005 1.00 88.19 89 PHE A C 1
ATOM 667 O O . PHE A 1 89 ? 4.667 -10.977 -6.020 1.00 88.19 89 PHE A O 1
ATOM 674 N N . THR A 1 90 ? 5.684 -12.533 -7.266 1.00 91.06 90 THR A N 1
ATOM 675 C CA . THR A 1 90 ? 5.163 -13.677 -6.497 1.00 91.06 90 THR A CA 1
ATOM 676 C C . THR A 1 90 ? 5.535 -13.626 -5.009 1.00 91.06 90 THR A C 1
ATOM 678 O O . THR A 1 90 ? 4.791 -14.139 -4.177 1.00 91.06 90 THR A O 1
ATOM 681 N N . PHE A 1 91 ? 6.649 -12.979 -4.658 1.00 91.88 91 PHE A N 1
ATOM 682 C CA . PHE A 1 91 ? 7.116 -12.849 -3.273 1.00 91.88 91 PHE A CA 1
ATOM 683 C C . PHE A 1 91 ? 6.809 -11.492 -2.633 1.00 91.88 91 PHE A C 1
ATOM 685 O O . PHE A 1 91 ? 7.054 -11.324 -1.436 1.00 91.88 91 PHE A O 1
ATOM 692 N N . VAL A 1 92 ? 6.278 -10.535 -3.398 1.00 93.12 92 VAL A N 1
ATOM 693 C CA . VAL A 1 92 ? 6.036 -9.179 -2.904 1.00 93.12 92 VAL A CA 1
ATOM 694 C C . VAL A 1 92 ? 4.810 -9.186 -2.001 1.00 93.12 92 VAL A C 1
ATOM 696 O O . VAL A 1 92 ? 3.697 -9.474 -2.432 1.00 93.12 92 VAL A O 1
ATOM 699 N N . THR A 1 93 ? 5.044 -8.852 -0.736 1.00 95.31 93 THR A N 1
ATOM 700 C CA . THR A 1 93 ? 4.028 -8.767 0.321 1.00 95.31 93 THR A CA 1
ATOM 701 C C . THR A 1 93 ? 3.681 -7.324 0.660 1.00 95.31 93 THR A C 1
ATOM 703 O O . THR A 1 93 ? 2.532 -7.050 0.984 1.00 95.31 93 THR A O 1
ATOM 706 N N . HIS A 1 94 ? 4.651 -6.410 0.550 1.00 94.62 94 HIS A N 1
ATOM 707 C CA . HIS A 1 94 ? 4.470 -4.982 0.788 1.00 94.62 94 HIS A CA 1
ATOM 708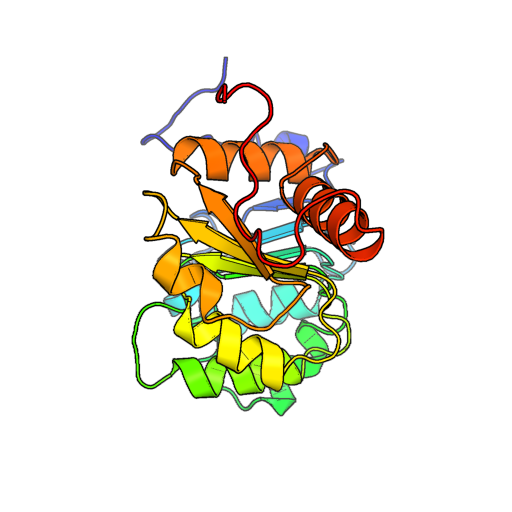 C C . HIS A 1 94 ? 4.841 -4.203 -0.463 1.00 94.62 94 HIS A C 1
ATOM 710 O O . HIS A 1 94 ? 5.948 -4.356 -0.987 1.00 94.62 94 HIS A O 1
ATOM 716 N N . LEU A 1 95 ? 3.928 -3.357 -0.915 1.00 93.75 95 LEU A N 1
ATOM 717 C CA . LEU A 1 95 ? 4.116 -2.530 -2.090 1.00 93.75 95 LEU A CA 1
ATOM 718 C C . LEU A 1 95 ? 3.811 -1.076 -1.759 1.00 93.75 95 LEU A C 1
ATOM 720 O O . LEU A 1 95 ? 2.728 -0.753 -1.278 1.00 93.75 95 LEU A O 1
ATOM 724 N N . ASP A 1 96 ? 4.771 -0.214 -2.045 1.00 91.88 96 ASP A N 1
ATOM 725 C CA . ASP A 1 96 ? 4.640 1.227 -1.921 1.00 91.88 96 ASP A CA 1
ATOM 726 C C . ASP A 1 96 ? 4.634 1.855 -3.316 1.00 91.88 96 ASP A C 1
ATOM 728 O O . ASP A 1 96 ? 5.602 1.735 -4.076 1.00 91.88 96 ASP A O 1
ATOM 732 N N . LEU A 1 97 ? 3.498 2.451 -3.673 1.00 89.31 97 LEU A N 1
ATOM 733 C CA . LEU A 1 97 ? 3.264 3.085 -4.961 1.00 89.31 97 LEU A CA 1
ATOM 734 C C . LEU A 1 97 ? 3.553 4.572 -4.856 1.00 89.31 97 LEU A C 1
ATOM 736 O O . LEU A 1 97 ? 2.672 5.389 -4.557 1.00 89.31 97 LEU A O 1
ATOM 740 N N . PHE A 1 98 ? 4.794 4.918 -5.168 1.00 76.62 98 PHE A N 1
ATOM 741 C CA . PHE A 1 98 ? 5.199 6.303 -5.283 1.00 76.62 98 PHE A CA 1
ATOM 742 C C . PHE A 1 98 ? 4.645 6.884 -6.591 1.00 76.62 98 PHE A C 1
ATOM 744 O O . PHE A 1 98 ? 4.960 6.411 -7.680 1.00 76.62 98 PHE A O 1
ATOM 751 N N . ASP A 1 99 ? 3.778 7.893 -6.485 1.00 70.31 99 ASP A N 1
ATOM 752 C CA . ASP A 1 99 ? 3.224 8.669 -7.608 1.00 70.31 99 ASP A CA 1
ATOM 753 C C . ASP A 1 99 ? 2.334 7.905 -8.632 1.00 70.31 99 ASP A C 1
ATOM 755 O O . ASP A 1 99 ? 1.727 8.504 -9.522 1.00 70.31 99 ASP A O 1
ATOM 759 N N . SER A 1 100 ? 2.155 6.584 -8.506 1.00 60.59 100 SER A N 1
ATOM 760 C CA . SER A 1 100 ? 1.466 5.789 -9.543 1.00 60.59 100 SER A CA 1
ATOM 761 C C . SER A 1 100 ? -0.060 5.923 -9.574 1.00 60.59 100 SER A C 1
ATOM 763 O O . SER A 1 100 ? -0.674 5.599 -10.596 1.00 60.59 100 SER A O 1
ATOM 765 N N . LEU A 1 101 ? -0.688 6.376 -8.483 1.00 62.16 101 LEU A N 1
ATOM 766 C CA . LEU A 1 101 ? -2.152 6.473 -8.370 1.00 62.16 101 LEU A CA 1
ATOM 767 C C . LEU A 1 101 ? -2.714 7.880 -8.606 1.00 62.16 101 LEU A C 1
ATOM 769 O O . LEU A 1 101 ? -3.930 8.067 -8.553 1.00 62.16 101 LEU A O 1
ATOM 773 N N . HIS A 1 102 ? -1.882 8.860 -8.970 1.00 64.44 102 HIS A N 1
ATOM 774 C CA . HIS A 1 102 ? -2.393 10.178 -9.328 1.00 64.44 102 HIS A CA 1
ATOM 775 C C . HIS A 1 102 ? -3.191 10.117 -10.638 1.00 64.44 102 HIS A C 1
ATOM 777 O O . HIS A 1 102 ? -2.660 9.799 -11.707 1.00 64.44 102 HIS A O 1
ATOM 783 N N . ARG A 1 103 ? -4.492 10.421 -10.505 1.00 62.44 103 ARG A N 1
ATOM 784 C CA . ARG A 1 103 ? -5.495 10.757 -11.533 1.00 62.44 103 ARG A CA 1
ATOM 785 C C . ARG A 1 103 ? -5.065 10.424 -12.965 1.00 62.44 103 ARG A C 1
ATOM 787 O O . ARG A 1 103 ? -4.359 11.184 -13.625 1.00 62.44 103 ARG A O 1
ATOM 794 N N . GLY A 1 104 ? -5.574 9.317 -13.492 1.00 68.38 104 GLY A N 1
ATOM 795 C CA . GLY A 1 104 ? -5.408 8.986 -14.900 1.00 68.38 104 GLY A CA 1
ATOM 796 C C . GLY A 1 104 ? -6.241 7.781 -15.325 1.00 68.38 104 GLY A C 1
ATOM 797 O O . GLY A 1 104 ? -6.663 6.991 -14.479 1.00 68.38 104 GLY A O 1
ATOM 798 N N . PRO A 1 105 ? -6.449 7.594 -16.638 1.00 68.56 105 PRO A N 1
ATOM 799 C CA . PRO A 1 105 ? -7.230 6.474 -17.171 1.00 68.56 105 PRO A CA 1
ATOM 800 C C . PRO A 1 105 ? -6.610 5.101 -16.855 1.00 68.56 105 PRO A C 1
ATOM 802 O O . PRO A 1 105 ? -7.274 4.077 -16.971 1.00 68.56 105 PRO A O 1
ATOM 805 N N . HIS A 1 106 ? -5.345 5.070 -16.431 1.00 77.06 106 HIS A N 1
ATOM 806 C CA . HIS A 1 106 ? -4.588 3.847 -16.167 1.00 77.06 106 HIS A CA 1
ATOM 807 C C . HIS A 1 106 ? -4.716 3.322 -14.731 1.00 77.06 106 HIS A C 1
ATOM 809 O O . HIS A 1 106 ? -4.241 2.225 -14.457 1.00 77.06 106 HIS A O 1
ATOM 815 N N . VAL A 1 107 ? -5.359 4.063 -13.821 1.00 82.12 107 VAL A N 1
ATOM 816 C CA . VAL A 1 107 ? -5.485 3.661 -12.409 1.00 82.12 107 VAL A CA 1
ATOM 817 C C . VAL A 1 107 ? -6.289 2.370 -12.261 1.00 82.12 107 VAL A C 1
ATOM 819 O O . VAL A 1 107 ? -5.847 1.452 -11.582 1.00 82.12 107 VAL A O 1
ATOM 822 N N . ALA A 1 108 ? -7.428 2.257 -12.950 1.00 83.88 108 ALA A N 1
ATOM 823 C CA . ALA A 1 108 ? -8.246 1.044 -12.905 1.00 83.88 108 ALA A CA 1
ATOM 824 C C . ALA A 1 108 ? -7.461 -0.186 -13.381 1.00 83.88 108 ALA A C 1
ATOM 826 O O . ALA A 1 108 ? -7.487 -1.222 -12.725 1.00 83.88 108 ALA A O 1
ATOM 827 N N . HIS A 1 109 ? -6.703 -0.026 -14.471 1.00 84.06 109 HIS A N 1
ATOM 828 C CA . HIS A 1 109 ? -5.823 -1.068 -14.983 1.00 84.06 109 HIS A CA 1
ATOM 829 C C . HIS A 1 109 ? -4.766 -1.446 -13.941 1.00 84.06 109 HIS A C 1
ATOM 831 O O . HIS A 1 109 ? -4.649 -2.615 -13.609 1.00 84.06 109 HIS A O 1
ATOM 837 N N . LEU A 1 110 ? -4.052 -0.479 -13.352 1.00 86.62 110 LEU A N 1
ATOM 838 C CA . LEU A 1 110 ? -3.084 -0.757 -12.287 1.00 86.62 110 LEU A CA 1
ATOM 839 C C . LEU A 1 110 ? -3.715 -1.549 -11.129 1.00 86.62 110 LEU A C 1
ATOM 841 O O . LEU A 1 110 ? -3.136 -2.531 -10.685 1.00 86.62 110 LEU A O 1
ATOM 845 N N . ILE A 1 111 ? -4.916 -1.183 -10.680 1.00 89.44 111 ILE A N 1
ATOM 846 C CA . ILE A 1 111 ? -5.612 -1.912 -9.610 1.00 89.44 111 ILE A CA 1
ATOM 847 C C . ILE A 1 111 ? -5.944 -3.352 -10.031 1.00 89.44 111 ILE A C 1
ATOM 849 O O . ILE A 1 111 ? -5.815 -4.264 -9.213 1.00 89.44 111 ILE A O 1
ATOM 853 N N . ASP A 1 112 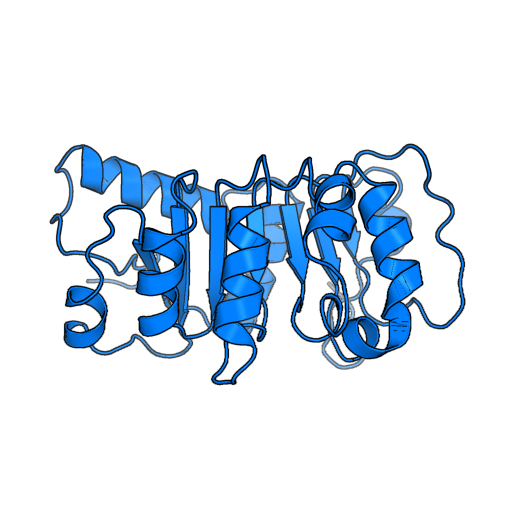? -6.313 -3.582 -11.294 1.00 87.56 112 ASP A N 1
ATOM 854 C CA . ASP A 1 112 ? -6.498 -4.940 -11.820 1.00 87.56 112 ASP A CA 1
ATOM 855 C C . ASP A 1 112 ? -5.210 -5.757 -11.723 1.00 87.56 112 ASP A C 1
ATOM 857 O O . ASP A 1 112 ? -5.244 -6.883 -11.231 1.00 87.56 112 ASP A O 1
ATOM 861 N N . HIS A 1 113 ? -4.064 -5.170 -12.073 1.00 88.19 113 HIS A N 1
ATOM 862 C CA . HIS A 1 113 ? -2.760 -5.816 -11.898 1.00 88.19 113 HIS A CA 1
ATOM 863 C C . HIS A 1 113 ? -2.458 -6.139 -10.435 1.00 88.19 113 HIS A C 1
ATOM 865 O O . HIS A 1 113 ? -2.071 -7.264 -10.129 1.00 88.19 113 HIS A O 1
ATOM 871 N N . LEU A 1 114 ? -2.679 -5.190 -9.522 1.00 91.31 114 LEU A N 1
ATOM 872 C CA . LEU A 1 114 ? -2.434 -5.388 -8.088 1.00 91.31 114 LEU A CA 1
ATOM 873 C C . LEU A 1 114 ? -3.243 -6.558 -7.518 1.00 91.31 114 LEU A C 1
ATOM 875 O O . LEU A 1 114 ? -2.737 -7.306 -6.685 1.00 91.31 114 LEU A O 1
ATOM 879 N N . SER A 1 115 ? -4.478 -6.749 -7.989 1.00 91.50 115 SER A N 1
ATOM 880 C CA . SER A 1 115 ? -5.344 -7.845 -7.536 1.00 91.50 115 SER A CA 1
ATOM 881 C C . SER A 1 115 ? -4.805 -9.237 -7.887 1.00 91.50 115 SER A C 1
ATOM 883 O O . SER A 1 115 ? -5.169 -10.225 -7.244 1.00 91.50 115 SER A O 1
ATOM 885 N N . LEU A 1 116 ? -3.909 -9.315 -8.876 1.00 90.50 116 LEU A N 1
ATOM 886 C CA . LEU A 1 116 ? -3.275 -10.554 -9.309 1.00 90.50 116 LEU A CA 1
ATOM 887 C C . LEU A 1 116 ? -2.031 -10.896 -8.486 1.00 90.50 116 LEU A C 1
ATOM 889 O O . LEU A 1 116 ? -1.547 -12.016 -8.589 1.00 90.50 116 LEU A O 1
ATOM 893 N N . PHE A 1 117 ? -1.494 -9.983 -7.672 1.00 92.00 117 PHE A N 1
ATOM 894 C CA . PHE A 1 117 ? -0.260 -10.253 -6.938 1.00 92.00 117 PHE A CA 1
ATOM 895 C C . PHE A 1 117 ? -0.555 -11.287 -5.839 1.00 92.00 117 PHE A C 1
ATOM 897 O O . PHE A 1 117 ? -1.356 -11.028 -4.936 1.00 92.00 117 PHE A O 1
ATOM 904 N N . PRO A 1 118 ? 0.047 -12.488 -5.891 1.00 91.50 118 PRO A N 1
ATOM 905 C CA . PRO A 1 118 ? -0.467 -13.626 -5.136 1.00 91.50 118 PRO A CA 1
ATOM 906 C C . PRO A 1 118 ? -0.243 -13.492 -3.629 1.00 91.50 118 PRO A C 1
ATOM 908 O O . PRO A 1 118 ? -1.074 -13.993 -2.865 1.00 91.50 118 PRO A O 1
ATOM 911 N N . ALA A 1 119 ? 0.843 -12.818 -3.236 1.00 94.94 119 ALA A N 1
ATOM 912 C CA . ALA A 1 119 ? 1.304 -12.656 -1.861 1.00 94.94 119 ALA A CA 1
ATOM 913 C C . ALA A 1 119 ? 1.125 -11.231 -1.309 1.00 94.94 119 ALA A C 1
ATOM 915 O O . ALA A 1 119 ? 1.532 -10.976 -0.178 1.00 94.94 119 ALA A O 1
ATOM 916 N N . LEU A 1 120 ? 0.540 -10.306 -2.080 1.00 96.06 120 LEU A N 1
ATOM 917 C CA . LEU A 1 120 ? 0.413 -8.911 -1.667 1.00 96.06 120 LEU A CA 1
ATOM 918 C C . LEU A 1 120 ? -0.594 -8.778 -0.517 1.00 96.06 120 LEU A C 1
ATOM 920 O O . LEU A 1 120 ? -1.786 -9.035 -0.698 1.00 96.06 120 LEU A O 1
ATOM 924 N N . THR A 1 121 ? -0.108 -8.341 0.644 1.00 97.50 121 THR A N 1
ATOM 925 C CA . THR A 1 121 ? -0.912 -8.111 1.854 1.00 97.50 121 THR A CA 1
ATOM 926 C C . THR A 1 121 ? -0.891 -6.650 2.304 1.00 97.50 121 THR A C 1
ATOM 928 O O . THR A 1 121 ? -1.824 -6.203 2.958 1.00 97.50 121 THR A O 1
ATOM 931 N N . HIS A 1 122 ? 0.112 -5.866 1.915 1.00 97.00 122 HIS A N 1
ATOM 932 C CA . HIS A 1 122 ? 0.273 -4.480 2.348 1.00 97.00 122 HIS A CA 1
ATOM 933 C C . HIS A 1 122 ? 0.444 -3.571 1.134 1.00 97.00 122 HIS A C 1
ATOM 935 O O . HIS A 1 122 ? 1.329 -3.794 0.305 1.00 97.00 122 HIS A O 1
ATOM 941 N N . LEU A 1 123 ? -0.398 -2.543 1.023 1.00 95.69 123 LEU A N 1
ATOM 942 C CA . LEU A 1 123 ? -0.315 -1.556 -0.051 1.00 95.69 123 LEU A CA 1
ATOM 943 C C . LEU A 1 123 ? -0.305 -0.138 0.515 1.00 95.69 123 LEU A C 1
ATOM 945 O O . LEU A 1 123 ? -1.142 0.200 1.348 1.00 95.69 123 LEU A O 1
ATOM 949 N N . ALA A 1 124 ? 0.600 0.695 0.013 1.00 93.81 124 ALA A N 1
ATOM 950 C CA . ALA A 1 124 ? 0.682 2.107 0.335 1.00 93.81 124 ALA A CA 1
ATOM 951 C C . ALA A 1 124 ? 0.723 2.943 -0.942 1.00 93.81 124 ALA A C 1
ATOM 953 O O . ALA A 1 124 ? 1.197 2.485 -1.983 1.00 93.81 124 ALA A O 1
ATOM 954 N N . PHE A 1 125 ? 0.185 4.155 -0.870 1.00 91.69 125 PHE A N 1
ATOM 955 C CA . PHE A 1 125 ? 0.198 5.105 -1.974 1.00 91.69 125 PHE A CA 1
ATOM 956 C C . PHE A 1 125 ? -0.012 6.536 -1.493 1.00 91.69 125 PHE A C 1
ATOM 958 O O . PHE A 1 125 ? -0.598 6.786 -0.439 1.00 91.69 125 PHE A O 1
ATOM 965 N N . PHE A 1 126 ? 0.400 7.492 -2.320 1.00 86.69 126 PHE A N 1
ATOM 966 C CA . PHE A 1 126 ? 0.136 8.910 -2.102 1.00 86.69 126 PHE A CA 1
ATOM 967 C C . PHE A 1 126 ? -1.235 9.323 -2.653 1.00 86.69 126 PHE A C 1
ATOM 969 O O . PHE A 1 126 ? -1.594 8.960 -3.770 1.00 86.69 126 PHE A O 1
ATOM 976 N N . GLN A 1 127 ? -1.984 10.099 -1.860 1.00 75.56 127 GLN A N 1
ATOM 977 C CA . GLN A 1 127 ? -3.181 10.854 -2.263 1.00 75.56 127 GLN A CA 1
ATOM 978 C C . GLN A 1 127 ? -4.228 10.081 -3.101 1.00 75.56 127 GLN A C 1
ATOM 980 O O . GLN A 1 127 ? -4.427 10.375 -4.280 1.00 75.56 127 GLN A O 1
ATOM 985 N N . GLY A 1 128 ? -4.977 9.149 -2.492 1.00 71.25 128 GLY A N 1
ATOM 986 C CA . GLY A 1 128 ? -5.901 8.293 -3.256 1.00 71.25 128 GLY A CA 1
ATOM 987 C C . GLY A 1 128 ? -7.138 7.776 -2.518 1.00 71.25 128 GLY A C 1
ATOM 988 O O . GLY A 1 128 ? -7.310 6.572 -2.377 1.00 71.25 128 GLY A O 1
ATOM 989 N N . ASN A 1 129 ? -8.033 8.649 -2.043 1.00 78.75 129 ASN A N 1
ATOM 990 C CA . ASN A 1 129 ? -9.258 8.204 -1.348 1.00 78.75 129 ASN A CA 1
ATOM 991 C C . ASN A 1 129 ? -10.199 7.363 -2.234 1.00 78.75 129 ASN A C 1
ATOM 993 O O . ASN A 1 129 ? -10.797 6.385 -1.781 1.00 78.75 129 ASN A O 1
ATOM 997 N N . ARG A 1 130 ? -10.348 7.733 -3.511 1.00 83.12 130 ARG A N 1
ATOM 998 C CA . ARG A 1 130 ? -11.208 6.994 -4.448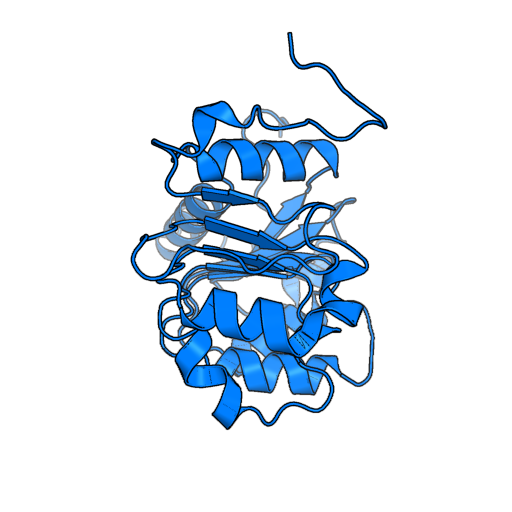 1.00 83.12 130 ARG A CA 1
ATOM 999 C C . ARG A 1 130 ? -10.575 5.651 -4.800 1.00 83.12 130 ARG A C 1
ATOM 1001 O O . ARG A 1 130 ? -11.253 4.628 -4.874 1.00 83.12 130 ARG A O 1
ATOM 1008 N N . GLU A 1 131 ? -9.269 5.676 -4.993 1.00 86.75 131 GLU A N 1
ATOM 1009 C CA . GLU A 1 131 ? -8.417 4.545 -5.311 1.00 86.75 131 GLU A CA 1
ATOM 1010 C C . GLU A 1 131 ? -8.394 3.556 -4.149 1.00 86.75 131 GLU A C 1
ATOM 1012 O O . GLU A 1 131 ? -8.533 2.360 -4.385 1.00 86.75 131 GLU A O 1
ATOM 1017 N N . ALA A 1 132 ? -8.370 4.044 -2.905 1.00 87.56 132 ALA A N 1
ATOM 1018 C CA . ALA A 1 132 ? -8.509 3.229 -1.706 1.00 87.56 132 ALA A CA 1
ATOM 1019 C C . ALA A 1 132 ? -9.760 2.350 -1.782 1.00 87.56 132 ALA A C 1
ATOM 1021 O O . ALA A 1 132 ? -9.669 1.141 -1.604 1.00 87.56 132 ALA A O 1
ATOM 1022 N N . THR A 1 133 ? -10.914 2.928 -2.128 1.00 89.44 133 THR A N 1
ATOM 1023 C CA . THR A 1 133 ? -12.181 2.182 -2.244 1.00 89.44 133 THR A CA 1
ATOM 1024 C C . THR A 1 133 ? -12.117 1.123 -3.353 1.00 89.44 133 THR A C 1
ATOM 1026 O O . THR A 1 133 ? -12.564 -0.012 -3.179 1.00 89.44 133 THR A O 1
ATOM 1029 N N . GLN A 1 134 ? -11.521 1.461 -4.499 1.00 91.00 134 GLN A N 1
ATOM 1030 C CA . GLN A 1 134 ? -11.375 0.528 -5.619 1.00 91.00 134 GLN A CA 1
ATOM 1031 C C . GLN A 1 134 ? -10.433 -0.631 -5.279 1.00 91.00 134 GLN A C 1
ATOM 1033 O O . GLN A 1 134 ? -10.798 -1.791 -5.482 1.00 91.00 134 GLN A O 1
ATOM 1038 N N . VAL A 1 135 ? -9.268 -0.330 -4.704 1.00 92.38 135 VAL A N 1
ATOM 1039 C CA . VAL A 1 135 ? -8.317 -1.328 -4.209 1.00 92.38 135 VAL A CA 1
ATOM 1040 C C . VAL A 1 135 ? -8.983 -2.217 -3.168 1.00 92.38 135 VAL A C 1
ATOM 1042 O O . VAL A 1 135 ? -8.913 -3.434 -3.285 1.00 92.38 135 VAL A O 1
ATOM 1045 N N . SER A 1 136 ? -9.686 -1.629 -2.201 1.00 91.06 136 SER A N 1
ATOM 1046 C CA . SER A 1 136 ? -10.381 -2.354 -1.132 1.00 91.06 136 SER A CA 1
ATOM 1047 C C . SER A 1 136 ? -11.305 -3.440 -1.691 1.00 91.06 136 SER A C 1
ATOM 1049 O O . SER A 1 136 ? -11.271 -4.588 -1.243 1.00 91.06 136 SER A O 1
ATOM 1051 N N . SER A 1 137 ? -12.064 -3.104 -2.740 1.00 91.81 137 SER A N 1
ATOM 1052 C CA . SER A 1 137 ? -13.012 -4.022 -3.382 1.00 91.81 137 SER A CA 1
ATOM 1053 C C . SER A 1 137 ? -12.362 -5.148 -4.205 1.00 91.81 137 SER A C 1
ATOM 1055 O O . SER A 1 137 ? -12.929 -6.242 -4.299 1.00 91.81 137 SER A O 1
ATOM 1057 N N . ARG A 1 138 ? -11.183 -4.900 -4.797 1.00 92.44 138 ARG A N 1
ATOM 1058 C CA . ARG A 1 138 ? -10.507 -5.820 -5.736 1.00 92.44 138 ARG A CA 1
ATOM 1059 C C . ARG A 1 138 ? -9.389 -6.634 -5.080 1.00 92.44 138 ARG A C 1
ATOM 1061 O O . ARG A 1 138 ? -9.202 -7.801 -5.408 1.00 92.44 138 ARG A O 1
ATOM 1068 N N . CYS A 1 139 ? -8.699 -6.067 -4.099 1.00 93.88 139 CYS A N 1
ATOM 1069 C CA . CYS A 1 139 ? -7.549 -6.658 -3.423 1.00 93.88 139 CYS A CA 1
ATOM 1070 C C . CYS A 1 139 ? -7.959 -7.202 -2.043 1.00 93.88 139 CYS A C 1
ATOM 1072 O O . CYS A 1 139 ? -7.599 -6.683 -0.984 1.00 93.88 139 CYS A O 1
ATOM 1074 N N . ARG A 1 140 ? -8.748 -8.282 -2.043 1.00 93.19 140 ARG A N 1
ATOM 1075 C CA . ARG A 1 140 ? -9.326 -8.868 -0.815 1.00 93.19 140 ARG A CA 1
ATOM 1076 C C . ARG A 1 140 ? -8.304 -9.483 0.143 1.00 93.19 140 ARG A C 1
ATOM 1078 O O . ARG A 1 140 ? -8.612 -9.647 1.313 1.00 93.19 140 ARG A O 1
ATOM 1085 N N . LYS A 1 141 ? -7.109 -9.812 -0.351 1.00 95.69 141 LYS A N 1
ATOM 1086 C CA . LYS A 1 141 ? -6.008 -10.373 0.446 1.00 95.69 141 LYS A CA 1
ATOM 1087 C C . LYS A 1 141 ? -5.246 -9.330 1.261 1.00 95.69 141 LYS A C 1
ATOM 1089 O O . LYS A 1 141 ? -4.422 -9.714 2.079 1.00 95.69 141 LYS A O 1
ATOM 1094 N N . LEU A 1 142 ? -5.480 -8.038 1.014 1.00 97.00 142 LEU A N 1
ATOM 1095 C CA . LEU A 1 142 ? -4.804 -7.003 1.782 1.00 97.00 142 LEU A CA 1
ATOM 1096 C C . LEU A 1 142 ? -5.185 -7.109 3.259 1.00 97.00 142 LEU A C 1
ATOM 1098 O O . LEU A 1 142 ? -6.342 -7.355 3.595 1.00 97.00 142 LEU A O 1
ATOM 1102 N N . GLU A 1 143 ? -4.199 -6.890 4.107 1.00 97.12 143 GLU A N 1
ATOM 1103 C CA . GLU A 1 143 ? -4.278 -6.786 5.558 1.00 97.12 143 GLU A CA 1
ATOM 1104 C C . GLU A 1 143 ? -4.164 -5.314 5.973 1.00 97.12 143 GLU A C 1
ATOM 1106 O O . GLU A 1 143 ? -4.875 -4.886 6.880 1.00 97.12 143 GLU A O 1
ATOM 1111 N N . ALA A 1 144 ? -3.374 -4.521 5.234 1.00 96.56 144 ALA A N 1
ATOM 1112 C CA . ALA A 1 144 ? -3.220 -3.086 5.442 1.00 96.56 144 ALA A CA 1
ATOM 1113 C C . ALA A 1 144 ? -3.265 -2.289 4.130 1.00 96.56 144 ALA A C 1
ATOM 1115 O O . ALA A 1 144 ? -2.701 -2.685 3.103 1.00 96.56 144 ALA A O 1
ATOM 1116 N N . LEU A 1 145 ? -3.916 -1.125 4.191 1.00 95.38 145 LEU A N 1
ATOM 1117 C CA . LEU A 1 145 ? -4.008 -0.164 3.097 1.00 95.38 145 LEU A CA 1
ATOM 1118 C C . LEU A 1 145 ? -3.676 1.239 3.612 1.00 95.38 145 LEU A C 1
ATOM 1120 O O . LEU A 1 145 ? -4.415 1.783 4.429 1.00 95.38 145 LEU A O 1
ATOM 1124 N N . ILE A 1 146 ? -2.585 1.833 3.136 1.00 93.56 146 ILE A N 1
ATOM 1125 C CA . ILE A 1 146 ? -2.057 3.098 3.658 1.00 93.56 146 ILE A CA 1
ATOM 1126 C C . ILE A 1 146 ? -2.180 4.207 2.614 1.00 93.56 146 ILE A C 1
ATOM 1128 O O . ILE A 1 146 ? -1.655 4.099 1.508 1.00 93.56 146 ILE A O 1
ATOM 1132 N N . GLY A 1 147 ? -2.844 5.299 2.984 1.00 92.00 147 GLY A N 1
ATOM 1133 C CA . GLY A 1 147 ? -2.838 6.546 2.223 1.00 92.00 147 GLY A CA 1
ATOM 1134 C C . GLY A 1 147 ? -1.896 7.577 2.842 1.00 92.00 147 GLY A C 1
ATOM 1135 O O . GLY A 1 147 ? -2.143 8.040 3.959 1.00 92.00 147 GLY A O 1
ATOM 1136 N N . PHE A 1 148 ? -0.857 7.975 2.111 1.00 89.56 148 PHE A N 1
ATOM 1137 C CA . PHE A 1 148 ? 0.022 9.079 2.487 1.00 89.56 148 PHE A CA 1
ATOM 1138 C C . PHE A 1 148 ? -0.533 10.420 2.023 1.00 89.56 148 PHE A C 1
ATOM 1140 O O . PHE A 1 148 ? -0.999 10.572 0.887 1.00 89.56 148 PHE A O 1
ATOM 1147 N N . TYR A 1 149 ? -0.436 11.405 2.908 1.00 86.88 149 TYR A N 1
ATOM 1148 C CA . TYR A 1 149 ? -0.863 12.771 2.658 1.00 86.88 149 TYR A CA 1
ATOM 1149 C C . TYR A 1 149 ? 0.183 13.750 3.178 1.00 86.88 149 TYR A C 1
ATOM 1151 O O . TYR A 1 149 ? 0.671 13.587 4.287 1.00 86.88 149 TYR A O 1
ATOM 1159 N N . THR A 1 150 ? 0.492 14.783 2.397 1.00 82.88 150 THR A N 1
ATOM 1160 C CA . THR A 1 150 ? 1.348 15.899 2.838 1.00 82.88 150 THR A CA 1
ATOM 1161 C C . THR A 1 150 ? 0.593 16.893 3.718 1.00 82.88 150 THR A C 1
ATOM 1163 O O . THR A 1 150 ? 1.178 17.594 4.535 1.00 82.88 150 THR A O 1
ATOM 1166 N N . LEU A 1 151 ? -0.725 16.964 3.534 1.00 80.25 151 LEU A N 1
ATOM 1167 C CA . LEU A 1 151 ? -1.660 17.711 4.363 1.00 80.25 151 LEU A CA 1
ATOM 1168 C C . LEU A 1 151 ? -2.811 16.779 4.702 1.00 80.25 151 LEU A C 1
ATOM 1170 O O . LEU A 1 151 ? -3.354 16.139 3.798 1.00 80.25 151 LEU A O 1
ATOM 1174 N N . LEU A 1 152 ? -3.191 16.718 5.981 1.00 72.88 152 LEU A N 1
ATOM 1175 C CA . LEU A 1 152 ? -4.286 15.859 6.417 1.00 72.88 152 LEU A CA 1
ATOM 1176 C C . LEU A 1 152 ? -5.533 16.104 5.552 1.00 72.88 152 LEU A C 1
ATOM 1178 O O . LEU A 1 152 ? -5.994 17.245 5.448 1.00 72.88 152 LEU A O 1
ATOM 1182 N N . PRO A 1 153 ? -6.076 15.057 4.911 1.00 76.06 153 PRO A N 1
ATOM 1183 C CA . PRO A 1 153 ? -7.276 15.199 4.112 1.00 76.06 153 PRO A CA 1
ATOM 1184 C C . PRO A 1 153 ? -8.452 15.512 5.034 1.00 76.06 153 PRO A C 1
ATOM 1186 O O . PRO A 1 153 ? -8.470 15.114 6.201 1.00 76.06 153 PRO A O 1
ATOM 1189 N N . ASP A 1 154 ? -9.463 16.191 4.493 1.00 79.88 154 ASP A N 1
ATOM 1190 C CA . ASP A 1 154 ? -10.702 16.444 5.225 1.00 79.88 154 ASP A CA 1
ATOM 1191 C C . ASP A 1 154 ? -11.240 15.115 5.801 1.00 79.88 154 ASP A C 1
ATOM 1193 O O . ASP A 1 154 ? -11.469 14.168 5.031 1.00 79.88 154 ASP A O 1
ATOM 1197 N N . PRO A 1 155 ? -11.472 15.020 7.126 1.00 78.56 155 PRO A N 1
ATOM 1198 C CA . PRO A 1 155 ? -11.983 13.808 7.759 1.00 78.56 155 PRO A CA 1
ATOM 1199 C C . PRO A 1 155 ? -13.260 13.270 7.102 1.00 78.56 155 PRO A C 1
ATOM 1201 O O . PRO A 1 155 ? -13.492 12.062 7.097 1.00 78.56 155 PRO A O 1
ATOM 1204 N N . ARG A 1 156 ? -14.081 14.141 6.498 1.00 79.31 156 ARG A N 1
ATOM 1205 C CA . ARG A 1 156 ? -15.291 13.752 5.759 1.00 79.31 156 ARG A CA 1
ATOM 1206 C C . ARG A 1 156 ? -14.979 12.879 4.545 1.00 79.31 156 ARG A C 1
ATOM 1208 O O . ARG A 1 156 ? -15.748 11.969 4.252 1.00 79.31 156 ARG A O 1
ATOM 1215 N N . HIS A 1 157 ? -13.854 13.105 3.867 1.00 81.38 157 HIS A N 1
ATOM 1216 C CA . HIS A 1 157 ? -13.425 12.257 2.754 1.00 81.38 157 HIS A CA 1
ATOM 1217 C C . HIS A 1 157 ? -12.948 10.888 3.238 1.00 81.38 157 HIS A C 1
ATOM 1219 O O . HIS A 1 157 ? -13.249 9.881 2.602 1.00 81.38 157 HIS A O 1
ATOM 1225 N N . LEU A 1 158 ? -12.281 10.830 4.391 1.00 82.44 158 LEU A N 1
ATOM 1226 C CA . LEU A 1 158 ? -11.819 9.566 4.969 1.00 82.44 158 LEU A CA 1
ATOM 1227 C C . LEU A 1 158 ? -12.969 8.680 5.445 1.00 82.44 158 LEU A C 1
ATOM 1229 O O . LEU A 1 158 ? -12.917 7.464 5.283 1.00 82.44 158 LEU A O 1
ATOM 1233 N N . ARG A 1 159 ? -14.035 9.290 5.974 1.00 79.81 159 ARG A N 1
ATOM 1234 C CA . ARG A 1 159 ? -15.244 8.577 6.420 1.00 79.81 159 ARG A CA 1
ATOM 1235 C C . ARG A 1 159 ? -15.984 7.857 5.293 1.00 79.81 159 ARG A C 1
ATOM 1237 O O . ARG A 1 159 ? -16.763 6.959 5.578 1.00 79.81 159 ARG A O 1
ATOM 1244 N N . SER A 1 160 ? -15.753 8.238 4.036 1.00 84.00 160 SER A N 1
ATOM 1245 C CA . SER A 1 160 ? -16.371 7.566 2.886 1.00 84.00 160 SER A CA 1
ATOM 1246 C C . SER A 1 160 ? -15.729 6.218 2.538 1.00 84.00 160 SER A C 1
ATOM 1248 O O . SER A 1 160 ? -16.294 5.467 1.748 1.00 84.00 160 SER A O 1
ATOM 1250 N N . ILE A 1 161 ? -14.569 5.900 3.125 1.00 87.56 161 ILE A N 1
ATOM 1251 C CA . ILE A 1 161 ? -13.841 4.658 2.861 1.00 87.56 161 ILE A CA 1
ATOM 1252 C C . ILE A 1 161 ? -14.251 3.616 3.901 1.00 87.56 161 ILE A C 1
ATOM 1254 O O . ILE A 1 161 ? -13.740 3.578 5.029 1.00 87.56 161 ILE A O 1
ATOM 1258 N N . ASP A 1 162 ? -15.177 2.755 3.489 1.00 90.44 162 ASP A N 1
ATOM 1259 C CA . ASP A 1 162 ? -15.656 1.621 4.276 1.00 90.44 162 ASP A CA 1
ATOM 1260 C C . ASP A 1 162 ? -14.712 0.415 4.152 1.00 90.44 162 ASP A C 1
ATOM 1262 O O . ASP A 1 162 ? -15.052 -0.642 3.625 1.00 90.44 162 ASP A O 1
ATOM 1266 N N . ASP A 1 163 ? -13.467 0.611 4.585 1.00 92.06 163 ASP A N 1
ATOM 1267 C CA . ASP A 1 163 ? -12.490 -0.463 4.726 1.00 92.06 163 ASP A CA 1
ATOM 1268 C C . ASP A 1 163 ? -11.764 -0.333 6.071 1.00 92.06 163 ASP A C 1
ATOM 1270 O O . ASP A 1 163 ? -11.101 0.669 6.360 1.00 92.06 163 ASP A O 1
ATOM 1274 N N . SER A 1 164 ? -11.902 -1.354 6.920 1.00 92.62 164 SER A N 1
ATOM 1275 C CA . SER A 1 164 ? -11.294 -1.396 8.253 1.00 92.62 164 SER A CA 1
ATOM 1276 C C . SER A 1 164 ? -9.769 -1.507 8.217 1.00 92.62 164 SER A C 1
ATOM 1278 O O . SER A 1 164 ? -9.125 -1.132 9.197 1.00 92.62 164 SER A O 1
ATOM 1280 N N . ARG A 1 165 ? -9.200 -1.944 7.091 1.00 95.06 165 ARG A N 1
ATOM 1281 C CA . ARG A 1 165 ? -7.761 -2.047 6.821 1.00 95.06 165 ARG A CA 1
ATOM 1282 C C . ARG A 1 165 ? -7.161 -0.717 6.379 1.00 95.06 165 ARG A C 1
ATOM 1284 O O . ARG A 1 165 ? -5.942 -0.586 6.317 1.00 95.06 165 ARG A O 1
ATOM 1291 N N . PHE A 1 166 ? -8.001 0.264 6.040 1.00 94.25 166 PHE A N 1
ATOM 1292 C CA . PHE A 1 166 ? -7.531 1.558 5.575 1.00 94.25 166 PHE A CA 1
ATOM 1293 C C . PHE A 1 166 ? -7.051 2.436 6.731 1.00 94.25 166 PHE A C 1
ATOM 1295 O O . PHE A 1 166 ? -7.749 2.637 7.738 1.00 94.25 166 PHE A O 1
ATOM 1302 N N . VAL A 1 167 ? -5.859 2.995 6.558 1.00 92.81 167 VAL A N 1
ATOM 1303 C CA . VAL A 1 167 ? -5.244 3.974 7.448 1.00 92.81 167 VAL A CA 1
ATOM 1304 C C . VAL A 1 167 ? -4.647 5.113 6.634 1.00 92.81 167 VAL A C 1
ATOM 1306 O O . VAL A 1 167 ? -4.197 4.930 5.505 1.00 92.81 167 VAL A O 1
ATOM 1309 N N . THR A 1 168 ? -4.624 6.304 7.214 1.00 91.44 168 THR A N 1
ATOM 1310 C CA . THR A 1 168 ? -3.952 7.462 6.635 1.00 91.44 168 THR A CA 1
ATOM 1311 C C . THR A 1 168 ? -2.845 7.943 7.540 1.00 91.44 168 THR A C 1
ATOM 1313 O O . THR A 1 168 ? -2.992 7.934 8.763 1.00 91.44 168 THR A O 1
ATOM 1316 N N . MET A 1 169 ? -1.771 8.410 6.918 1.00 88.44 169 MET A N 1
ATOM 1317 C CA . MET A 1 169 ? -0.615 8.980 7.593 1.00 88.44 169 MET A CA 1
ATOM 1318 C C . MET A 1 169 ? -0.316 10.345 6.982 1.00 88.44 169 MET A C 1
ATOM 1320 O O . MET A 1 169 ? -0.201 10.469 5.758 1.00 88.44 169 MET A O 1
ATOM 1324 N N . ASN A 1 170 ? -0.211 11.363 7.837 1.00 86.94 170 ASN A N 1
ATOM 1325 C CA . ASN A 1 170 ? 0.389 12.629 7.438 1.00 86.94 170 ASN A CA 1
ATOM 1326 C C . ASN A 1 170 ? 1.904 12.452 7.439 1.00 86.94 170 ASN A C 1
ATOM 1328 O O . ASN A 1 170 ? 2.467 12.009 8.440 1.00 86.94 170 ASN A O 1
ATOM 1332 N N . VAL A 1 171 ? 2.545 12.747 6.320 1.00 84.62 171 VAL A N 1
ATOM 1333 C CA . VAL A 1 171 ? 3.982 12.576 6.178 1.00 84.62 171 VAL A CA 1
ATOM 1334 C C . VAL A 1 171 ? 4.536 13.687 5.300 1.00 84.62 171 VAL A C 1
ATOM 1336 O O . VAL A 1 171 ? 4.047 13.931 4.193 1.00 84.62 171 VAL A O 1
ATOM 1339 N N . SER A 1 172 ? 5.552 14.383 5.807 1.00 84.44 172 SER A N 1
ATOM 1340 C CA . SER A 1 172 ? 6.387 15.231 4.962 1.00 84.44 172 SER A CA 1
ATOM 1341 C C . SER A 1 172 ? 7.232 14.354 4.030 1.00 84.44 172 SER A C 1
ATOM 1343 O O . SER A 1 172 ? 7.421 13.164 4.280 1.00 84.44 172 SER A O 1
ATOM 1345 N N . GLU A 1 173 ? 7.756 14.914 2.943 1.00 79.50 173 GLU A N 1
ATOM 1346 C CA . GLU A 1 173 ? 8.646 14.153 2.056 1.00 79.50 173 GLU A CA 1
ATOM 1347 C C . GLU A 1 173 ? 9.886 13.636 2.811 1.00 79.50 173 GLU A C 1
ATOM 1349 O O . GLU A 1 173 ? 10.243 12.463 2.690 1.00 79.50 173 GLU A O 1
ATOM 1354 N N . ASP A 1 174 ? 10.461 14.469 3.682 1.00 79.75 174 ASP A N 1
ATOM 1355 C CA . ASP A 1 174 ? 11.609 14.110 4.518 1.00 79.75 174 ASP A CA 1
ATOM 1356 C C . ASP A 1 174 ? 11.274 12.989 5.515 1.00 79.75 174 ASP A C 1
ATOM 1358 O O . ASP A 1 174 ? 12.037 12.028 5.653 1.00 79.75 174 ASP A O 1
ATOM 1362 N N . ASP A 1 175 ? 10.115 13.061 6.182 1.00 83.69 175 ASP A N 1
ATOM 1363 C CA . ASP A 1 175 ? 9.662 12.005 7.094 1.00 83.69 175 ASP A CA 1
ATOM 1364 C C . ASP A 1 175 ? 9.478 10.677 6.360 1.00 83.69 175 ASP A C 1
ATOM 1366 O O . ASP A 1 175 ? 9.857 9.627 6.877 1.00 83.69 175 ASP A O 1
ATOM 1370 N N . TYR A 1 176 ? 8.927 10.710 5.148 1.00 83.62 176 TYR A N 1
ATOM 1371 C CA . TYR A 1 176 ? 8.694 9.511 4.353 1.00 83.62 176 TYR A CA 1
ATOM 1372 C C . TYR A 1 176 ? 10.013 8.819 3.989 1.00 83.62 176 TYR A C 1
ATOM 1374 O O . TYR A 1 176 ? 10.164 7.610 4.193 1.00 83.62 176 TYR A O 1
ATOM 1382 N N . VAL A 1 177 ? 11.005 9.592 3.533 1.00 81.62 177 VAL A N 1
ATOM 1383 C CA . VAL A 1 177 ? 12.357 9.079 3.267 1.00 81.62 177 VAL A CA 1
ATOM 1384 C C . VAL A 1 177 ? 12.964 8.479 4.537 1.00 81.62 177 VAL A C 1
ATOM 1386 O O . VAL A 1 177 ? 13.565 7.402 4.493 1.00 81.62 177 VAL A O 1
ATOM 1389 N N . MET A 1 178 ? 12.776 9.125 5.689 1.00 82.69 178 MET A N 1
ATOM 1390 C CA . MET A 1 178 ? 13.280 8.620 6.966 1.00 82.69 178 MET A CA 1
ATOM 1391 C C . MET A 1 178 ? 12.612 7.312 7.403 1.00 82.69 178 MET A C 1
ATOM 1393 O O . MET A 1 178 ? 13.316 6.391 7.823 1.00 82.69 178 MET A O 1
ATOM 1397 N N . GLU A 1 179 ? 11.290 7.181 7.271 1.00 84.06 179 GLU A N 1
ATOM 1398 C CA . GLU A 1 179 ? 10.584 5.925 7.560 1.00 84.06 179 GLU A CA 1
ATOM 1399 C C . GLU A 1 179 ? 11.087 4.777 6.683 1.00 84.06 179 GLU A C 1
ATOM 1401 O O . GLU A 1 179 ? 11.244 3.641 7.138 1.00 84.06 179 GLU A O 1
ATOM 1406 N N . TRP A 1 180 ? 11.405 5.076 5.429 1.00 78.56 180 TRP A N 1
ATOM 1407 C CA . TRP A 1 180 ? 11.985 4.100 4.527 1.00 78.56 180 TRP A CA 1
ATOM 1408 C C . TRP A 1 180 ? 13.396 3.670 4.962 1.00 78.56 180 TRP A C 1
ATOM 1410 O O . TRP A 1 180 ? 13.684 2.471 5.027 1.00 78.56 180 TRP A O 1
ATOM 1420 N N . VAL A 1 181 ? 14.264 4.612 5.350 1.00 79.06 181 VAL A N 1
ATOM 1421 C CA . VAL A 1 181 ? 15.593 4.279 5.899 1.00 79.06 181 VAL A CA 1
ATOM 1422 C C . VAL A 1 181 ? 15.455 3.403 7.148 1.00 79.06 181 VAL A C 1
ATOM 1424 O O . VAL A 1 181 ? 16.200 2.435 7.306 1.00 79.06 181 VAL A O 1
ATOM 1427 N N . ILE A 1 182 ? 14.485 3.687 8.018 1.00 80.12 182 ILE A N 1
ATOM 1428 C CA . ILE A 1 182 ? 14.184 2.854 9.192 1.00 80.12 182 ILE A CA 1
ATOM 1429 C C . ILE A 1 182 ? 13.759 1.442 8.757 1.00 80.12 182 ILE A C 1
ATOM 1431 O O . ILE A 1 182 ? 14.293 0.461 9.279 1.00 80.12 182 ILE A O 1
ATOM 1435 N N . SER A 1 183 ? 12.875 1.330 7.761 1.00 78.69 183 SER A N 1
ATOM 1436 C CA . SER A 1 183 ? 12.387 0.053 7.220 1.00 78.69 183 SER A CA 1
ATOM 1437 C C . SER A 1 183 ? 13.517 -0.839 6.701 1.00 78.69 183 SER A C 1
ATOM 1439 O O . SER A 1 183 ? 13.596 -2.022 7.035 1.00 78.69 183 SER A O 1
ATOM 1441 N N . THR A 1 184 ? 14.455 -0.269 5.937 1.00 73.94 184 THR A N 1
ATOM 1442 C CA . THR A 1 184 ? 15.610 -1.015 5.392 1.00 73.94 184 THR A CA 1
ATOM 1443 C C . THR A 1 184 ? 16.546 -1.557 6.473 1.00 73.94 184 THR A C 1
ATOM 1445 O O . THR A 1 184 ? 17.247 -2.542 6.247 1.00 73.94 184 THR A O 1
ATOM 1448 N N . ARG A 1 185 ? 16.529 -0.952 7.665 1.00 79.00 185 ARG A N 1
ATOM 1449 C CA . ARG A 1 185 ? 17.298 -1.385 8.839 1.00 79.00 185 ARG A CA 1
ATOM 1450 C C . ARG A 1 185 ? 16.520 -2.342 9.746 1.00 79.00 185 ARG A C 1
ATOM 1452 O O . ARG A 1 185 ? 16.996 -2.656 10.831 1.00 79.00 185 ARG A O 1
ATOM 1459 N N . GLY A 1 186 ? 15.334 -2.789 9.323 1.00 75.88 186 GLY A N 1
ATOM 1460 C CA . GLY A 1 186 ? 14.453 -3.637 10.128 1.00 75.88 186 GLY A CA 1
ATOM 1461 C C . GLY A 1 186 ? 13.855 -2.919 11.340 1.00 75.88 186 GLY A C 1
ATOM 1462 O O . GLY A 1 186 ? 13.459 -3.571 12.302 1.00 75.88 186 GLY A O 1
ATOM 1463 N N . GLY A 1 187 ? 13.835 -1.584 11.326 1.00 81.19 187 GLY A N 1
ATOM 1464 C CA . GLY A 1 187 ? 13.238 -0.794 12.392 1.00 81.19 187 GLY A CA 1
ATOM 1465 C C . GLY A 1 187 ? 11.709 -0.803 12.352 1.00 81.19 187 GLY A C 1
ATOM 1466 O O . GLY A 1 187 ? 11.081 -1.329 11.433 1.00 81.19 187 GLY A O 1
ATOM 1467 N N . TRP A 1 188 ? 11.113 -0.182 13.368 1.00 83.44 188 TRP A N 1
ATOM 1468 C CA . TRP A 1 188 ? 9.665 -0.031 13.499 1.00 83.44 188 TRP A CA 1
ATOM 1469 C C . TRP A 1 188 ? 9.144 1.067 12.559 1.00 83.44 188 TRP A C 1
ATOM 1471 O O . TRP A 1 188 ? 9.041 2.236 12.938 1.00 83.44 188 TRP A O 1
ATOM 1481 N N . ASP A 1 189 ? 8.880 0.689 11.313 1.00 87.81 189 ASP A N 1
ATOM 1482 C CA . ASP A 1 189 ? 8.462 1.574 10.223 1.00 87.81 189 ASP A CA 1
ATOM 1483 C C . ASP A 1 189 ? 6.944 1.844 10.201 1.00 87.81 189 ASP A C 1
ATOM 1485 O O . ASP A 1 189 ? 6.185 1.408 11.073 1.00 87.81 189 ASP A O 1
ATOM 1489 N N . PHE A 1 190 ? 6.486 2.592 9.193 1.00 89.56 190 PHE A N 1
ATOM 1490 C CA . PHE A 1 190 ? 5.070 2.917 9.023 1.00 89.56 190 PHE A CA 1
ATOM 1491 C C . PHE A 1 190 ? 4.173 1.686 8.803 1.00 89.56 190 PHE A C 1
ATOM 1493 O O . PHE A 1 190 ? 2.991 1.754 9.137 1.00 89.56 190 PHE A O 1
ATOM 1500 N N . TRP A 1 191 ? 4.698 0.567 8.285 1.00 92.12 191 TRP A N 1
ATOM 1501 C CA . TRP A 1 191 ? 3.916 -0.661 8.102 1.00 92.12 191 TRP A CA 1
ATOM 1502 C C . TRP A 1 191 ? 3.560 -1.271 9.450 1.00 92.12 191 TRP A C 1
ATOM 1504 O O . TRP A 1 191 ? 2.386 -1.468 9.744 1.00 92.12 191 T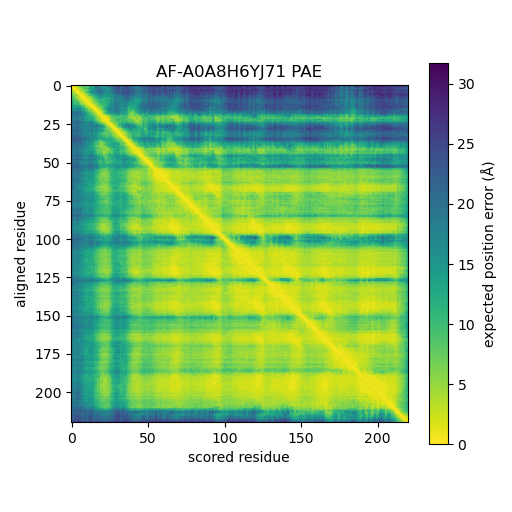RP A O 1
ATOM 1514 N N . ALA A 1 192 ? 4.561 -1.454 10.316 1.00 91.88 192 ALA A N 1
ATOM 1515 C CA . ALA A 1 192 ? 4.342 -1.986 11.660 1.00 91.88 192 ALA A CA 1
ATOM 1516 C C . ALA A 1 192 ? 3.362 -1.118 12.473 1.00 91.88 192 ALA A C 1
ATOM 1518 O O . ALA A 1 192 ? 2.547 -1.623 13.249 1.00 91.88 192 ALA A O 1
ATOM 1519 N N . ARG A 1 193 ? 3.406 0.206 12.276 1.00 91.12 193 ARG A N 1
ATOM 1520 C CA . ARG A 1 193 ? 2.476 1.149 12.919 1.00 91.12 193 ARG A CA 1
ATOM 1521 C C . ARG A 1 193 ? 1.063 1.052 12.348 1.00 91.12 193 ARG A C 1
ATOM 1523 O O . ARG A 1 193 ? 0.108 1.077 13.124 1.00 91.12 193 ARG A O 1
ATOM 1530 N N . ALA A 1 194 ? 0.925 0.907 11.031 1.00 93.25 194 ALA A N 1
ATOM 1531 C CA . ALA A 1 194 ? -0.364 0.670 10.389 1.00 93.25 194 ALA A CA 1
ATOM 1532 C C . ALA A 1 194 ? -1.014 -0.618 10.907 1.00 93.25 194 ALA A C 1
ATOM 1534 O O . ALA A 1 194 ? -2.171 -0.580 11.326 1.00 93.25 194 ALA A O 1
ATOM 1535 N N . ASP A 1 195 ? -0.254 -1.711 10.984 1.00 95.25 195 ASP A N 1
ATOM 1536 C CA . ASP A 1 195 ? -0.738 -2.989 11.510 1.00 95.25 195 ASP A CA 1
ATOM 1537 C C . ASP A 1 195 ? -1.207 -2.849 12.952 1.00 95.25 195 ASP A C 1
ATOM 1539 O O . ASP A 1 195 ? -2.327 -3.235 13.288 1.00 95.25 195 ASP A O 1
ATOM 1543 N N . ALA A 1 196 ? -0.393 -2.227 13.809 1.00 93.62 196 ALA A N 1
ATOM 1544 C CA . ALA A 1 196 ? -0.765 -1.981 15.195 1.00 93.62 196 ALA A CA 1
ATOM 1545 C C . ALA A 1 196 ? -2.061 -1.157 15.299 1.00 93.62 196 ALA A C 1
ATOM 1547 O O . A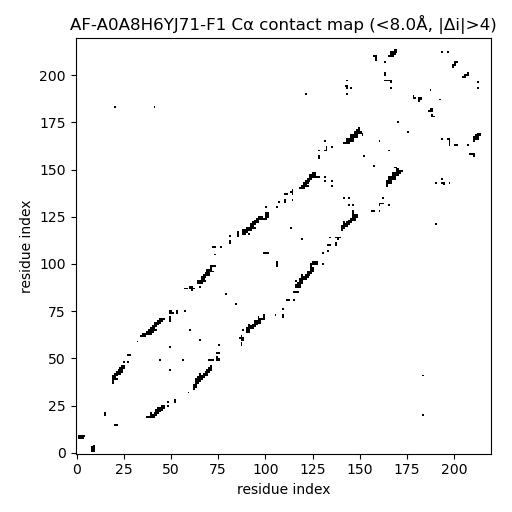LA A 1 196 ? -2.937 -1.488 16.100 1.00 93.62 196 ALA A O 1
ATOM 1548 N N . PHE A 1 197 ? -2.222 -0.118 14.475 1.00 93.75 197 PHE A N 1
ATOM 1549 C CA . PHE A 1 197 ? -3.429 0.711 14.455 1.00 93.75 197 PHE A CA 1
ATOM 1550 C C . PHE A 1 197 ? -4.667 -0.071 13.998 1.00 93.75 197 PHE A C 1
ATOM 1552 O O . PHE A 1 197 ? -5.725 0.021 14.624 1.00 93.75 197 PHE A O 1
ATOM 1559 N N . ILE A 1 198 ? -4.540 -0.879 12.944 1.00 94.44 198 ILE A N 1
ATOM 1560 C CA . ILE A 1 198 ? -5.617 -1.738 12.436 1.00 94.44 198 ILE A CA 1
ATOM 1561 C C . ILE A 1 198 ? -6.012 -2.771 13.495 1.00 94.44 198 ILE A C 1
ATOM 1563 O O . ILE A 1 198 ? -7.199 -2.949 13.764 1.00 94.44 198 ILE A O 1
ATOM 1567 N N . GLN A 1 199 ? -5.043 -3.396 14.166 1.00 94.81 199 GLN A N 1
ATOM 1568 C CA . GLN A 1 199 ? -5.315 -4.357 15.235 1.00 94.81 199 GLN A CA 1
ATOM 1569 C C . GLN A 1 199 ? -6.026 -3.712 16.429 1.00 94.81 199 GLN A C 1
ATOM 1571 O O . GLN A 1 199 ? -7.002 -4.276 16.925 1.00 94.81 199 GLN A O 1
ATOM 1576 N N . LYS A 1 200 ? -5.610 -2.511 16.858 1.00 94.31 200 LYS A N 1
ATOM 1577 C CA . LYS A 1 200 ? -6.332 -1.735 17.885 1.00 94.31 200 LYS A CA 1
ATOM 1578 C C . LYS A 1 200 ? -7.782 -1.468 17.465 1.00 94.31 200 LYS A C 1
ATOM 1580 O O . LYS A 1 200 ? -8.694 -1.613 18.276 1.00 94.31 200 LYS A O 1
ATOM 1585 N N . ARG A 1 201 ? -8.015 -1.142 16.187 1.00 93.25 201 ARG A N 1
ATOM 1586 C CA . ARG A 1 201 ? -9.366 -0.921 15.640 1.00 93.25 201 ARG A CA 1
ATOM 1587 C C . ARG A 1 201 ? -10.215 -2.187 15.664 1.00 93.25 201 ARG A C 1
ATOM 1589 O O . ARG A 1 201 ? -11.356 -2.137 16.105 1.00 93.25 201 ARG A O 1
ATOM 1596 N N . ILE A 1 202 ? -9.662 -3.318 15.224 1.00 93.00 202 ILE A N 1
ATOM 1597 C CA . ILE A 1 202 ? -10.352 -4.619 15.213 1.00 93.00 202 ILE A CA 1
ATOM 1598 C C . ILE A 1 202 ? -10.745 -5.041 16.634 1.00 93.00 202 ILE A C 1
ATOM 1600 O O . ILE A 1 202 ? -11.828 -5.582 16.839 1.00 93.00 202 ILE A O 1
ATOM 1604 N N . LYS A 1 203 ? -9.894 -4.752 17.623 1.00 95.38 203 LYS A N 1
ATOM 1605 C CA . LYS A 1 203 ? -10.158 -5.027 19.043 1.00 95.38 203 LYS A CA 1
ATOM 1606 C C . LYS A 1 203 ? -11.148 -4.056 19.698 1.00 95.38 203 LYS A C 1
ATOM 1608 O O . LYS A 1 203 ? -11.534 -4.283 20.839 1.00 95.38 203 LYS A O 1
ATOM 1613 N N . GLY A 1 204 ? -11.551 -2.987 19.007 1.00 94.19 204 GLY A N 1
ATOM 1614 C CA . GLY A 1 204 ? -12.428 -1.950 19.556 1.00 94.19 204 GLY A CA 1
ATOM 1615 C C . GLY A 1 204 ? -11.739 -0.997 20.539 1.00 94.19 204 GLY A C 1
ATOM 1616 O O . GLY A 1 204 ? -12.421 -0.290 21.272 1.00 94.19 204 GLY A O 1
ATOM 1617 N N . GLU A 1 205 ? -10.402 -0.960 20.562 1.00 93.56 205 GLU A N 1
ATOM 1618 C CA . GLU A 1 205 ? -9.625 -0.036 21.405 1.00 93.56 205 GLU A CA 1
ATOM 1619 C C . GLU A 1 205 ? -9.640 1.402 20.856 1.00 93.56 205 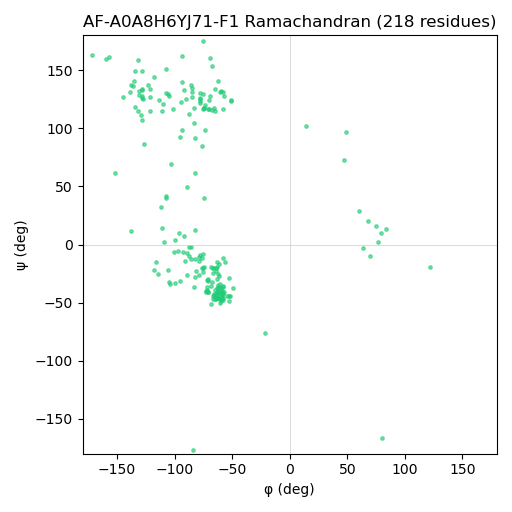GLU A C 1
ATOM 1621 O O . GLU A 1 205 ? -9.377 2.354 21.587 1.00 93.56 205 GLU A O 1
ATOM 1626 N N . ILE A 1 206 ? -9.9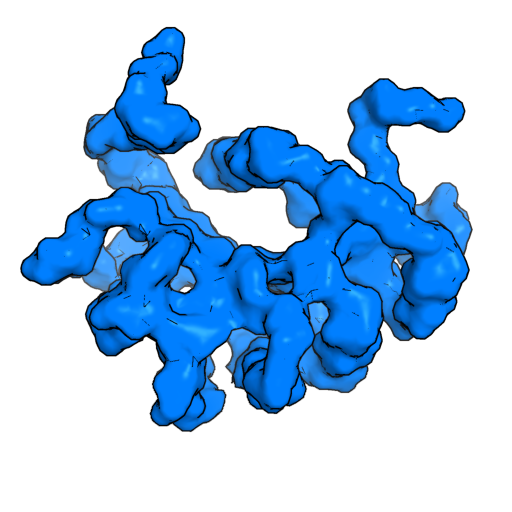49 1.564 19.566 1.00 90.94 206 ILE A N 1
ATOM 1627 C CA . ILE A 1 206 ? -10.145 2.856 18.897 1.00 90.94 206 ILE A CA 1
ATOM 1628 C C . ILE A 1 206 ? -11.435 2.839 18.073 1.00 90.94 206 ILE A C 1
ATOM 1630 O O . ILE A 1 206 ? -11.931 1.776 17.693 1.00 90.94 206 ILE A O 1
ATOM 1634 N N . GLU A 1 207 ? -11.971 4.025 17.771 1.00 88.38 207 GLU A N 1
ATOM 1635 C CA . GLU A 1 207 ? -13.236 4.163 17.047 1.00 88.38 207 GLU A CA 1
ATOM 1636 C C . GLU A 1 207 ? -13.169 3.495 15.653 1.00 88.38 207 GLU A C 1
ATOM 1638 O O . GLU A 1 207 ? -12.245 3.771 14.879 1.00 88.38 207 GLU A O 1
ATOM 1643 N N . PRO A 1 208 ? -14.167 2.679 15.258 1.00 86.50 208 PRO A N 1
ATOM 1644 C CA . PRO A 1 208 ? -14.174 2.010 13.957 1.00 86.50 208 PRO A CA 1
ATOM 1645 C C . PRO A 1 208 ? -14.173 2.947 12.754 1.00 86.50 208 PRO A C 1
ATOM 1647 O O . PRO A 1 208 ? -13.883 2.486 11.655 1.00 86.50 208 PRO A O 1
ATOM 1650 N N . SER A 1 209 ? -14.508 4.230 12.926 1.00 84.94 209 SER A N 1
ATOM 1651 C CA . SER A 1 209 ? -14.500 5.257 11.876 1.00 84.94 209 SER A CA 1
ATOM 1652 C C . SER A 1 209 ? -13.159 5.998 11.767 1.00 84.94 209 SER A C 1
ATOM 1654 O O . SER A 1 209 ? -12.905 6.673 10.767 1.00 84.94 209 SER A O 1
ATOM 1656 N N . TRP A 1 210 ? -12.275 5.863 12.763 1.00 83.88 210 TRP A N 1
ATOM 1657 C CA . TRP A 1 210 ? -10.979 6.531 12.746 1.00 83.88 210 TRP A CA 1
ATOM 1658 C C . TRP A 1 210 ? -10.092 5.906 11.686 1.00 83.88 210 TRP A C 1
ATOM 1660 O O . TRP A 1 210 ? -9.873 4.698 11.668 1.00 83.88 210 TRP A O 1
ATOM 1670 N N . ARG A 1 211 ? -9.599 6.739 10.772 1.00 83.56 211 ARG A N 1
ATOM 1671 C CA . ARG A 1 211 ? -8.676 6.337 9.702 1.00 83.56 211 ARG A CA 1
ATOM 1672 C C . ARG A 1 211 ? -7.305 6.975 9.857 1.00 83.56 211 ARG A C 1
ATOM 1674 O O . ARG A 1 211 ? -6.333 6.392 9.402 1.00 83.56 211 ARG A O 1
ATOM 1681 N N . CYS A 1 212 ? -7.220 8.125 10.519 1.00 81.81 212 CYS A N 1
ATOM 1682 C CA . CYS A 1 212 ? -5.965 8.833 10.687 1.00 81.81 212 CYS A CA 1
ATOM 1683 C C . CYS A 1 212 ? -5.176 8.264 11.857 1.00 81.81 212 CYS A C 1
ATOM 1685 O O . CYS A 1 212 ? -5.618 8.342 13.003 1.00 81.81 212 CYS A O 1
ATOM 1687 N N . TRP A 1 213 ? -4.001 7.729 11.556 1.00 74.56 213 TRP A N 1
ATOM 1688 C CA . TRP A 1 213 ? -2.980 7.528 12.564 1.00 74.56 213 TRP A CA 1
ATOM 1689 C C . TRP A 1 213 ? -2.189 8.836 12.703 1.00 74.56 213 TRP A C 1
ATOM 1691 O O . TRP A 1 213 ? -1.801 9.456 11.713 1.00 74.56 213 TRP A O 1
ATOM 1701 N N . ILE A 1 214 ? -2.013 9.278 13.945 1.00 64.12 214 ILE A N 1
ATOM 1702 C CA . ILE A 1 214 ? -1.223 10.454 14.310 1.00 64.12 214 ILE A CA 1
ATOM 1703 C C . ILE A 1 214 ? 0.057 9.938 14.959 1.00 64.12 214 ILE A C 1
ATOM 1705 O O . ILE A 1 214 ? -0.007 9.054 15.820 1.00 64.12 214 ILE A O 1
ATOM 1709 N N . LYS A 1 215 ? 1.218 10.429 14.512 1.00 62.69 215 LYS A N 1
ATOM 1710 C CA . LYS A 1 215 ? 2.513 9.983 15.031 1.00 62.69 215 LYS A CA 1
ATOM 1711 C C . LYS A 1 215 ? 2.545 10.290 16.531 1.00 62.69 215 LYS A C 1
ATOM 1713 O O . LYS A 1 215 ? 2.161 11.378 16.958 1.00 62.69 215 LYS A O 1
ATOM 1718 N N . GLU A 1 216 ? 2.938 9.310 17.345 1.00 54.25 216 GLU A N 1
ATOM 1719 C CA . GLU A 1 216 ? 3.091 9.530 18.786 1.00 54.25 216 GLU A CA 1
ATOM 1720 C C . GLU A 1 216 ? 4.100 10.671 18.993 1.00 54.25 216 GLU A C 1
ATOM 1722 O O . GLU A 1 216 ? 5.247 10.569 18.558 1.00 54.25 216 GLU A O 1
ATOM 1727 N N . GLY A 1 217 ? 3.645 11.778 19.587 1.00 53.00 217 GLY A N 1
ATOM 1728 C CA . GLY A 1 217 ? 4.414 13.021 19.719 1.00 53.00 217 GLY A CA 1
ATOM 1729 C C . GLY A 1 217 ? 3.750 14.254 19.099 1.00 53.00 217 GLY A C 1
ATOM 1730 O O . GLY A 1 217 ? 4.042 15.361 19.539 1.00 53.00 217 GLY A O 1
ATOM 1731 N N . ASP A 1 218 ? 2.795 14.082 18.181 1.00 51.84 218 ASP A N 1
ATOM 1732 C CA . ASP A 1 218 ? 2.102 15.204 17.521 1.00 51.84 218 ASP A CA 1
ATOM 1733 C C . ASP A 1 218 ? 0.948 15.808 18.349 1.00 51.84 218 ASP A C 1
ATOM 1735 O O . ASP A 1 218 ? 0.177 16.600 17.821 1.00 51.84 218 ASP A O 1
ATOM 1739 N N . GLY A 1 219 ? 0.841 15.455 19.638 1.00 35.94 219 GLY A N 1
ATOM 1740 C CA . GLY A 1 219 ? 0.003 16.125 20.642 1.00 35.94 219 GLY A CA 1
ATOM 1741 C C . GLY A 1 219 ? -1.456 16.388 20.243 1.00 35.94 219 GLY A C 1
ATOM 1742 O O . GLY A 1 219 ? -1.771 17.43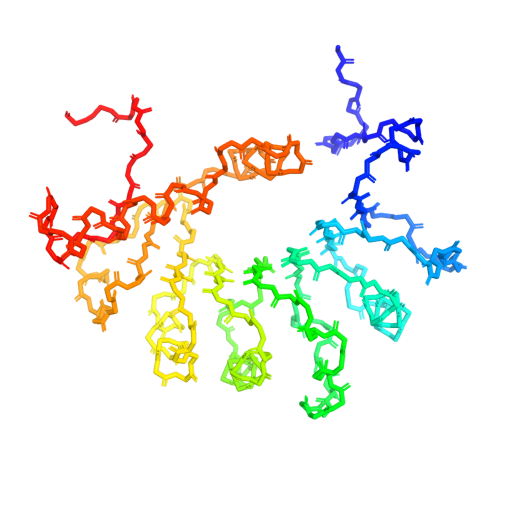1 19.674 1.00 35.94 219 GLY A O 1
ATOM 1743 N N . ILE A 1 220 ? -2.360 15.498 20.660 1.00 37.88 220 ILE A N 1
ATOM 1744 C CA . ILE A 1 220 ? -3.748 15.873 20.980 1.00 37.88 220 ILE A CA 1
ATOM 1745 C C . ILE A 1 220 ? -3.888 15.842 22.496 1.00 37.88 220 ILE A C 1
ATOM 1747 O O . ILE A 1 220 ? -3.437 14.832 23.084 1.00 37.88 220 ILE A O 1
#

Sequence (220 aa):
MLQLSNGVPIVPGNLASEANFLDLHGALYGRKIPYTDRIFTVITVYGRLAQSAGPGILAALGATRARRLNLDLKGLLKGMDPQSLHPMFTFVTHLDLFDSLHRGPHVAHLIDHLSLFPALTHLAFFQGNREATQVSSRCRKLEALIGFYTLLPDPRHLRSIDDSRFVTMNVSEDDYVMEWVISTRGGWDFWARADAFIQKRIKGEIEPSWRCWIKEGDGI

Mean predicted aligned error: 9.01 Å

Solvent-accessible surface area (backbone atoms only — not comparable to full-atom values): 12657 Å² total; per-residue (Å²): 136,86,66,64,64,94,84,44,81,67,77,64,83,83,53,60,85,81,45,47,54,46,81,49,67,89,73,68,87,88,61,85,80,94,63,77,84,54,67,27,45,36,38,39,46,51,68,75,52,38,61,73,42,43,71,62,55,50,53,52,44,46,46,36,56,33,30,28,39,35,32,38,51,60,47,53,52,63,93,57,60,64,77,77,48,39,76,44,37,47,53,26,26,34,41,34,34,53,74,41,60,60,85,58,92,56,42,66,56,52,47,56,45,59,48,58,34,80,45,40,27,34,43,34,35,48,64,40,72,70,52,49,48,53,40,57,74,59,36,74,66,47,64,39,36,39,34,37,27,81,59,78,70,62,66,74,65,57,62,71,48,92,46,78,42,44,35,32,38,69,40,50,75,68,54,48,55,48,38,49,57,34,41,78,70,72,44,92,22,67,64,61,51,50,52,53,53,37,50,36,32,77,73,62,77,39,63,82,75,66,37,74,56,73,66,92,82,73,75,132

Nearest PDB structures (foldseek):
  7ety-assembly1_B  TM=3.947E-01  e=5.118E-02  Corynebacterium glutamicum ATCC 13032
  4q62-assembly1_A-2  TM=4.067E-01  e=4.846E-01  Legionella pneumophila subsp. pneumophila str. Philadelphia 1
  3mwc-assembly1_A-2  TM=4.531E-01  e=8.897E-01  Kosmotoga olearia TBF 19.5.1
  2x63-assembly1_A  TM=2.783E-01  e=7.927E+00  Campylobacter jejuni
  1ro7-assembly1_C  TM=2.298E-01  e=7.927E+00  Campylobacter jejuni

Secondary structure (DSSP, 8-state):
-PPEETTEEPPPGGGTTT-SEEE-SS--SS-----SS---SEEEE-TTHHHH-HHHHHHHHHHS--SEEEE-HHHHTTT--HHHHGGGGTT--EEEESSTTSSSTTHHHHHHHHHT-TT--EEEEES-HHHHHHHHHH-TT-SEEEEEESSPPPHHHHTT---TTEEEEE--HHHHHHHHHHHHTT---HHHHHHHHHHHHHTTSS-TT--EE--TTS--

Radius of gyration: 17.54 Å; Cα contacts (8 Å, |Δi|>4): 330; chains: 1; bounding box: 47×33×44 Å

Organism: NCBI:txid2733690

pLDDT: mean 75.71, std 18.12, range [23.78, 97.5]